Protein AF-A0A6I5R7P8-F1 (afdb_monomer_lite)

Foldseek 3Di:
DFLAADDLQPQWQVSQPVVLCPDPQNVLQADPVGAGPDNQWSSQVSVVVVCCVPPQVQDPLQKHAPDDSPPDPDPPPVDLVVLQDARMFGAQQVCRPVPPPDLQGAEGEHEAGLPADQPDPDVSHVVSSVSSVLSNQLVRVNYAKYWYHPSNDIWIWGADNVHSSDTHTDDHDHRDDRPVVVVVVVD

Secondary structure (DSSP, 8-state):
--TT----S-SSGGGS-HHHHH-GGGGGGB-TTS-BSSTTTHHHHHHHHHHHHHHH---GGGEEE---S--STT----SHHHHT--SEEEEPGGGTT-SS----EEEEEEE--TTS-TT--STTSHHHHHHHHHHHHHH-TT--EEEEE-SSSEEEEEEPSSSTT-EEEES-PPPP--HHHHHTT--

Structure (mmCIF, N/CA/C/O backbone):
data_AF-A0A6I5R7P8-F1
#
_entry.id   AF-A0A6I5R7P8-F1
#
loop_
_atom_site.group_PDB
_atom_site.id
_atom_site.type_symbol
_atom_site.label_atom_id
_atom_site.label_alt_id
_atom_site.label_comp_id
_atom_site.label_asym_id
_atom_site.label_entity_id
_atom_site.label_seq_id
_atom_site.pdbx_PDB_ins_code
_atom_site.Cartn_x
_atom_site.Cartn_y
_atom_site.Cartn_z
_atom_site.occupancy
_atom_site.B_iso_or_equiv
_atom_site.auth_seq_id
_atom_site.auth_comp_id
_atom_site.auth_asym_id
_atom_site.auth_atom_id
_atom_site.pdbx_PDB_model_num
ATOM 1 N N . MET A 1 1 ? -12.056 -1.644 -10.137 1.00 51.69 1 MET A N 1
ATOM 2 C CA . MET A 1 1 ? -11.919 -0.234 -9.699 1.00 51.69 1 MET A CA 1
ATOM 3 C C . MET A 1 1 ? -10.452 0.151 -9.792 1.00 51.69 1 MET A C 1
ATOM 5 O O . MET A 1 1 ? -9.628 -0.626 -9.334 1.00 51.69 1 MET A O 1
ATOM 9 N N . SER A 1 2 ? -10.112 1.299 -10.382 1.00 61.31 2 SER A N 1
ATOM 10 C CA . SER A 1 2 ? -8.734 1.811 -10.369 1.00 61.31 2 SER A CA 1
ATOM 11 C C . SER A 1 2 ? -8.454 2.581 -9.074 1.00 61.31 2 SER A C 1
ATOM 13 O O . SER A 1 2 ? -9.379 2.994 -8.370 1.00 61.31 2 SER A O 1
ATOM 15 N N . PHE A 1 3 ? -7.182 2.845 -8.783 1.00 66.88 3 PHE A N 1
ATOM 16 C CA . PHE A 1 3 ? -6.724 3.684 -7.666 1.00 66.88 3 PHE A CA 1
ATOM 17 C C . PHE A 1 3 ? -7.110 5.189 -7.780 1.00 66.88 3 PHE A C 1
ATOM 19 O O . PHE A 1 3 ? -6.464 6.051 -7.182 1.00 66.88 3 PHE A O 1
ATOM 26 N N . ALA A 1 4 ? -8.143 5.526 -8.562 1.00 63.59 4 ALA A N 1
ATOM 27 C CA . ALA A 1 4 ? -8.475 6.888 -8.984 1.00 63.59 4 ALA A CA 1
ATOM 28 C C . ALA A 1 4 ? -9.136 7.761 -7.906 1.00 63.59 4 ALA A C 1
ATOM 30 O O . ALA A 1 4 ? -9.004 8.980 -7.965 1.00 63.59 4 ALA A O 1
ATOM 31 N N . SER A 1 5 ? -9.856 7.181 -6.939 1.00 66.81 5 SER A N 1
ATOM 32 C CA . SER A 1 5 ? -10.439 7.964 -5.843 1.00 66.81 5 SER A CA 1
ATOM 33 C C . SER A 1 5 ? -10.828 7.116 -4.635 1.00 66.81 5 SER A C 1
ATOM 35 O O . SER A 1 5 ? -11.605 6.166 -4.747 1.00 66.81 5 SER A O 1
ATOM 37 N N . PHE A 1 6 ? -10.372 7.536 -3.463 1.00 71.44 6 PHE A N 1
ATOM 38 C CA . PHE A 1 6 ? -10.762 7.022 -2.161 1.00 71.44 6 PHE A CA 1
ATOM 39 C C . PHE A 1 6 ? -11.860 7.892 -1.567 1.00 71.44 6 PHE A C 1
ATOM 41 O O . PHE A 1 6 ? -11.673 9.072 -1.279 1.00 71.44 6 PHE A O 1
ATOM 48 N N . THR A 1 7 ? -13.001 7.268 -1.324 1.00 72.94 7 THR A N 1
ATOM 49 C CA . THR A 1 7 ? -13.947 7.718 -0.308 1.00 72.94 7 THR A CA 1
ATOM 50 C C . THR A 1 7 ? -13.891 6.661 0.767 1.00 72.94 7 THR A C 1
ATOM 52 O O . THR A 1 7 ? -14.192 5.524 0.425 1.00 72.94 7 THR A O 1
ATOM 55 N N . ASN A 1 8 ? -13.490 7.005 2.000 1.00 70.19 8 ASN A N 1
ATOM 56 C CA . ASN A 1 8 ? -13.316 6.027 3.078 1.00 70.19 8 ASN A CA 1
ATOM 57 C C . ASN A 1 8 ? -14.558 5.130 3.202 1.00 70.19 8 ASN A C 1
ATOM 59 O O . ASN A 1 8 ? -15.560 5.588 3.766 1.00 70.19 8 ASN A O 1
ATOM 63 N N . PRO A 1 9 ? -14.517 3.890 2.668 1.00 69.88 9 PRO A N 1
ATOM 64 C CA . PRO A 1 9 ? -15.660 2.999 2.724 1.00 69.88 9 PRO A CA 1
ATOM 65 C C . PRO A 1 9 ? -15.675 2.246 4.054 1.00 69.88 9 PRO A C 1
ATOM 67 O O . PRO A 1 9 ? -16.675 1.633 4.392 1.00 69.88 9 PRO A O 1
ATOM 70 N N . TYR A 1 10 ? -14.576 2.320 4.805 1.00 78.25 10 TYR A N 1
ATOM 71 C CA . TYR A 1 10 ? -14.285 1.549 5.993 1.00 78.25 10 TYR A CA 1
ATOM 72 C C . TYR A 1 10 ? -14.144 2.496 7.186 1.00 78.25 10 TYR A C 1
ATOM 74 O O . TYR A 1 10 ? -13.093 2.564 7.817 1.00 78.25 10 TYR A O 1
ATOM 82 N N . LYS A 1 11 ? -15.167 3.318 7.446 1.00 69.00 11 LYS A N 1
ATOM 83 C CA . LYS A 1 11 ? -15.094 4.401 8.447 1.00 69.00 11 LYS A CA 1
ATOM 84 C C . LYS A 1 11 ? -14.984 3.873 9.872 1.00 69.00 11 LYS A C 1
ATOM 86 O O . LYS A 1 11 ? -14.429 4.550 10.734 1.00 69.00 11 LYS A O 1
ATOM 91 N N . SER A 1 12 ? -15.509 2.681 10.102 1.00 65.81 12 SER A N 1
ATOM 92 C CA . SER A 1 12 ? -15.530 1.997 11.385 1.00 65.81 12 SER A CA 1
ATOM 93 C C . SER A 1 12 ? -15.236 0.507 11.209 1.00 65.81 12 SER A C 1
ATOM 95 O O . SER A 1 12 ? -15.340 -0.019 10.100 1.00 65.81 12 SER A O 1
ATOM 97 N N . ALA A 1 13 ? -14.877 -0.188 12.293 1.00 62.81 13 ALA A N 1
ATOM 98 C CA . ALA A 1 13 ? -14.624 -1.628 12.244 1.00 62.81 13 ALA A CA 1
ATOM 99 C C . ALA A 1 13 ? -15.715 -2.462 11.550 1.00 62.81 13 ALA A C 1
ATOM 101 O O . ALA A 1 13 ? -15.357 -3.327 10.750 1.00 62.81 13 ALA A O 1
ATOM 102 N N . PRO A 1 14 ? -17.015 -2.208 11.796 1.00 69.62 14 PRO A N 1
ATOM 103 C CA . PRO A 1 14 ? -18.100 -2.927 11.128 1.00 69.62 14 PRO A CA 1
ATOM 104 C C . PRO A 1 14 ? -18.144 -2.763 9.606 1.00 69.62 14 PRO A C 1
ATOM 106 O O . PRO A 1 14 ? -18.705 -3.614 8.923 1.00 69.62 14 PRO A O 1
ATOM 109 N N . ASP A 1 15 ? -17.572 -1.685 9.071 1.00 76.50 15 ASP A N 1
ATOM 110 C CA . ASP A 1 15 ? -17.563 -1.427 7.630 1.00 76.50 15 ASP A CA 1
ATOM 111 C C . ASP A 1 15 ? -16.479 -2.246 6.906 1.00 76.50 15 ASP A C 1
ATOM 113 O O . ASP A 1 15 ? -16.542 -2.461 5.694 1.00 76.50 15 ASP A O 1
ATOM 117 N N . VAL A 1 16 ? -15.465 -2.707 7.642 1.00 79.12 16 VAL A N 1
ATOM 118 C CA . VAL A 1 16 ? -14.376 -3.532 7.117 1.00 79.12 16 VAL A CA 1
ATOM 119 C C . VAL A 1 16 ? -14.893 -4.957 6.891 1.00 79.12 16 VAL A C 1
ATOM 121 O O . VAL A 1 16 ? -15.433 -5.561 7.822 1.00 79.12 16 VAL A O 1
ATOM 124 N N . PRO A 1 17 ? -14.702 -5.550 5.699 1.00 79.75 17 PRO A N 1
ATOM 125 C CA . PRO A 1 17 ? -15.207 -6.889 5.444 1.00 79.75 17 PRO A CA 1
ATOM 126 C C . PRO A 1 17 ? -14.566 -7.912 6.394 1.00 79.75 17 PRO A C 1
ATOM 128 O O . PRO A 1 17 ? -13.363 -7.879 6.657 1.00 79.75 17 PRO A O 1
ATOM 131 N N . GLU A 1 18 ? -15.384 -8.826 6.917 1.00 75.12 18 GLU A N 1
ATOM 132 C CA . GLU A 1 18 ? -15.019 -9.729 8.018 1.00 75.12 18 GLU A CA 1
ATOM 133 C C . GLU A 1 18 ? -13.777 -10.586 7.718 1.00 75.12 18 GLU A C 1
ATOM 135 O O . GLU A 1 18 ? -13.010 -10.925 8.617 1.00 75.12 18 GLU A O 1
ATOM 140 N N . ASN A 1 19 ? -13.541 -10.915 6.444 1.00 77.75 19 ASN A N 1
ATOM 141 C CA . ASN A 1 19 ? -12.349 -11.648 6.041 1.00 77.75 19 ASN A CA 1
ATOM 142 C C . ASN A 1 19 ? -11.069 -10.875 6.394 1.00 77.75 19 ASN A C 1
ATOM 144 O O . ASN A 1 19 ? -10.168 -11.491 6.942 1.00 77.75 19 ASN A O 1
ATOM 148 N N . TYR A 1 20 ? -11.007 -9.551 6.207 1.00 81.31 20 TYR A N 1
ATOM 149 C CA . TYR A 1 20 ? -9.816 -8.747 6.533 1.00 81.31 20 TYR A CA 1
ATOM 150 C C . TYR A 1 20 ? -9.522 -8.724 8.042 1.00 81.31 20 TYR A C 1
ATOM 152 O O . TYR A 1 20 ? -8.357 -8.772 8.423 1.00 81.31 20 TYR A O 1
ATOM 160 N N . TRP A 1 21 ? -10.553 -8.739 8.896 1.00 74.62 21 TRP A N 1
ATOM 161 C CA . TRP A 1 21 ? -10.402 -8.860 10.357 1.00 74.62 21 TRP A CA 1
ATOM 162 C C . TRP A 1 21 ? -9.787 -10.186 10.794 1.00 74.62 21 TRP A C 1
ATOM 164 O O . TRP A 1 21 ? -9.060 -10.245 11.784 1.00 74.62 21 TRP A O 1
ATOM 174 N N . LYS A 1 22 ? -10.109 -11.260 10.072 1.00 76.56 22 LYS A N 1
ATOM 175 C CA . LYS A 1 22 ? -9.663 -12.617 10.397 1.00 76.56 22 LYS A CA 1
ATOM 176 C C . LYS A 1 22 ? -8.228 -12.893 9.947 1.00 76.56 22 LYS A C 1
ATOM 178 O O . LYS A 1 22 ? -7.652 -13.863 10.431 1.00 76.56 22 LYS A O 1
ATOM 183 N N . TYR A 1 23 ? -7.642 -12.067 9.071 1.00 82.31 23 TYR A N 1
ATOM 184 C CA . TYR A 1 23 ? -6.243 -12.211 8.658 1.00 82.31 23 TYR A CA 1
ATOM 185 C C . TYR A 1 23 ? -5.298 -11.634 9.719 1.00 82.31 23 TYR A C 1
ATOM 187 O O . TYR A 1 23 ? -5.274 -10.416 9.922 1.00 82.31 23 TYR A O 1
ATOM 195 N N . PRO A 1 24 ? -4.457 -12.466 10.366 1.00 80.12 24 PRO A N 1
ATOM 196 C CA . PRO A 1 24 ? -3.566 -11.999 11.426 1.00 80.12 24 PRO A CA 1
ATOM 197 C C . PRO A 1 24 ? -2.618 -10.885 10.971 1.00 80.12 24 PRO A C 1
ATOM 199 O O . PRO A 1 24 ? -2.356 -9.960 11.740 1.00 80.12 24 PRO A O 1
ATOM 202 N N . SER A 1 25 ? -2.156 -10.925 9.714 1.00 77.50 25 SER A N 1
ATOM 203 C CA . SER A 1 25 ? -1.268 -9.910 9.132 1.00 77.50 25 SER A CA 1
ATOM 204 C C . SER A 1 25 ? -1.902 -8.521 9.064 1.00 77.50 25 SER A C 1
ATOM 206 O O . SER A 1 25 ? -1.172 -7.535 9.133 1.00 77.50 25 SER A O 1
ATOM 208 N N . LEU A 1 26 ? -3.236 -8.433 8.992 1.00 84.62 26 LEU A N 1
ATOM 209 C CA . LEU A 1 26 ? -3.978 -7.175 8.879 1.00 84.62 26 LEU A CA 1
ATOM 210 C C . LEU A 1 26 ? -4.461 -6.621 10.221 1.00 84.62 26 LEU A C 1
ATOM 212 O O . LEU A 1 26 ? -4.795 -5.440 10.311 1.00 84.62 26 LEU A O 1
ATOM 216 N N . SER A 1 27 ? -4.439 -7.439 11.278 1.00 82.44 27 SER A N 1
ATOM 217 C CA . SER A 1 27 ? -4.858 -7.027 12.624 1.00 82.44 27 SER A CA 1
ATOM 218 C C . SER A 1 27 ? -4.099 -5.800 13.155 1.00 82.44 27 SER A C 1
ATOM 220 O O . SER A 1 27 ? -4.655 -5.040 13.941 1.00 82.44 27 SER A O 1
ATOM 222 N N . LYS A 1 28 ? -2.872 -5.544 12.666 1.00 83.69 28 LYS A N 1
ATOM 223 C CA . LYS A 1 28 ? -2.040 -4.387 13.051 1.00 83.69 28 LYS A CA 1
ATOM 224 C C . LYS A 1 28 ? -2.650 -3.020 12.695 1.00 83.69 28 LYS A C 1
ATOM 226 O O . LYS A 1 28 ? -2.194 -2.020 13.237 1.00 83.69 28 LYS A O 1
ATOM 231 N N . LEU A 1 29 ? -3.648 -2.956 11.806 1.00 85.44 29 LEU A N 1
ATOM 232 C CA . LEU A 1 29 ? -4.367 -1.710 11.480 1.00 85.44 29 LEU A CA 1
ATOM 233 C C . LEU A 1 29 ? -5.346 -1.291 12.575 1.00 85.44 29 LEU A C 1
ATOM 235 O O . LEU A 1 29 ? -5.812 -0.153 12.572 1.00 85.44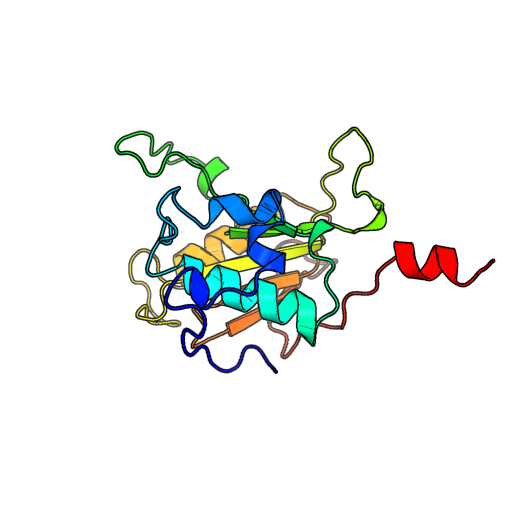 29 LEU A O 1
ATOM 239 N N . PHE A 1 30 ? -5.692 -2.199 13.488 1.00 83.62 30 PHE A N 1
ATOM 240 C CA . PHE A 1 30 ? -6.793 -2.013 14.417 1.00 83.62 30 PHE A CA 1
ATOM 241 C C . PHE A 1 30 ? -6.332 -2.107 15.868 1.00 83.62 30 PHE A C 1
ATOM 243 O O . PHE A 1 30 ? -5.513 -2.943 16.244 1.00 83.62 30 PHE A O 1
ATOM 250 N N . LYS A 1 31 ? -6.910 -1.256 16.709 1.00 83.12 31 LYS A N 1
ATOM 251 C CA . LYS A 1 31 ? -6.866 -1.389 18.162 1.00 83.12 31 LYS A CA 1
ATOM 252 C C . LYS A 1 31 ? -7.878 -2.439 18.620 1.00 83.12 31 LYS A C 1
ATOM 254 O O . LYS A 1 31 ? -8.805 -2.785 17.884 1.00 83.12 31 LYS A O 1
ATOM 259 N N . ALA A 1 32 ? -7.738 -2.910 19.857 1.00 80.50 32 ALA A N 1
ATOM 260 C CA . ALA A 1 32 ? -8.609 -3.941 20.427 1.00 80.50 32 ALA A CA 1
ATOM 261 C C . ALA A 1 32 ? -10.098 -3.539 20.432 1.00 80.50 32 ALA A C 1
ATOM 263 O O . ALA A 1 32 ? -10.971 -4.386 20.273 1.00 80.50 32 ALA A O 1
ATOM 264 N N . GLU A 1 33 ? -10.389 -2.245 20.565 1.00 79.06 33 GLU A N 1
ATOM 265 C CA . GLU A 1 33 ? -11.736 -1.669 20.527 1.00 79.06 33 GLU A CA 1
ATOM 266 C C . GLU A 1 33 ? -12.331 -1.520 19.113 1.00 79.06 33 GLU A C 1
ATOM 268 O O . GLU A 1 33 ? -13.435 -1.000 18.963 1.00 79.06 33 GLU A O 1
ATOM 273 N N . GLY A 1 34 ? -11.617 -1.944 18.065 1.00 75.62 34 GLY A N 1
ATOM 274 C CA . GLY A 1 34 ? -12.109 -1.891 16.687 1.00 75.62 34 GLY A CA 1
ATOM 275 C C . GLY A 1 34 ? -11.991 -0.513 16.024 1.00 75.62 34 GLY A C 1
ATOM 276 O O . GLY A 1 34 ? -12.709 -0.202 15.077 1.00 75.62 34 GLY A O 1
ATOM 277 N N . THR A 1 35 ? -11.098 0.349 16.503 1.00 81.94 35 THR A N 1
ATOM 278 C CA . THR A 1 35 ? -10.746 1.595 15.801 1.00 81.94 35 THR A CA 1
ATOM 279 C C . THR A 1 35 ? -9.387 1.461 15.127 1.00 81.94 35 THR A C 1
ATOM 281 O O . THR A 1 35 ? -8.601 0.591 15.493 1.00 81.94 35 THR A O 1
ATOM 284 N N . TYR A 1 36 ? -9.097 2.300 14.134 1.00 84.44 36 TYR A N 1
ATOM 285 C CA . TYR A 1 36 ? -7.784 2.292 13.489 1.00 84.44 36 TYR A CA 1
ATOM 286 C C . TYR A 1 36 ? -6.673 2.769 14.428 1.00 84.44 36 TYR A C 1
ATOM 288 O O . TYR A 1 36 ? -6.882 3.666 15.253 1.00 84.44 36 TYR A O 1
ATOM 296 N N . VAL A 1 37 ? -5.471 2.219 14.254 1.00 83.94 37 VAL A N 1
ATOM 297 C CA . VAL A 1 37 ? -4.266 2.684 14.955 1.00 83.94 37 VAL A CA 1
ATOM 298 C C . VAL A 1 37 ? -3.896 4.096 14.489 1.00 83.94 37 VAL A C 1
ATOM 300 O O . VAL A 1 37 ? -3.669 4.970 15.327 1.00 83.94 37 VAL A O 1
ATOM 303 N N . ARG A 1 38 ? -3.936 4.344 13.173 1.00 83.88 38 ARG A N 1
ATOM 304 C CA . ARG A 1 38 ? -3.767 5.646 12.509 1.00 83.88 38 ARG A CA 1
ATOM 305 C C . ARG A 1 38 ? -5.073 6.034 11.803 1.00 83.88 38 ARG A C 1
ATOM 307 O O . ARG A 1 38 ? -5.275 5.677 10.644 1.00 83.88 38 ARG A O 1
ATOM 314 N N . PRO A 1 39 ? -5.973 6.786 12.464 1.00 82.62 39 PRO A N 1
ATOM 315 C CA . PRO A 1 39 ? -7.317 7.069 11.948 1.00 82.62 39 PRO A CA 1
ATOM 316 C C . PRO A 1 39 ? -7.383 7.788 10.593 1.00 82.62 39 PRO A C 1
ATOM 318 O O . PRO A 1 39 ? -8.434 7.781 9.958 1.00 82.62 39 PRO A O 1
ATOM 321 N N . THR A 1 40 ? -6.294 8.428 10.161 1.00 82.75 40 THR A N 1
ATOM 322 C CA . THR A 1 40 ? -6.189 9.149 8.885 1.00 82.75 40 THR A CA 1
ATOM 323 C C . THR A 1 40 ? -5.546 8.315 7.772 1.00 82.75 40 THR A C 1
ATOM 325 O O . THR A 1 40 ? -6.035 8.360 6.645 1.00 82.75 40 THR A O 1
ATOM 328 N N . GLU A 1 41 ? -4.488 7.553 8.070 1.00 85.31 41 GLU A N 1
ATOM 329 C CA . GLU A 1 41 ? -3.707 6.776 7.088 1.00 85.31 41 GLU A CA 1
ATOM 330 C C . GLU A 1 41 ? -4.225 5.341 6.911 1.00 85.31 41 GLU A C 1
ATOM 332 O O . GLU A 1 41 ? -4.432 4.903 5.781 1.00 85.31 41 GLU A O 1
ATOM 337 N N . ASP A 1 42 ? -4.509 4.616 7.999 1.00 87.56 42 ASP A N 1
ATOM 338 C CA . ASP A 1 42 ? -4.883 3.194 7.929 1.00 87.56 42 ASP A CA 1
ATOM 339 C C . ASP A 1 42 ? -6.159 2.913 7.116 1.00 87.56 42 ASP A C 1
ATOM 341 O O . ASP A 1 42 ? -6.209 1.881 6.441 1.00 87.56 42 ASP A O 1
ATOM 345 N N . PRO A 1 43 ? -7.178 3.798 7.079 1.00 88.06 43 PRO A N 1
ATOM 346 C CA . PRO A 1 43 ? -8.290 3.627 6.148 1.00 88.06 43 PRO A CA 1
ATOM 347 C C . PRO A 1 43 ? -7.862 3.622 4.672 1.00 88.06 43 PRO A C 1
ATOM 349 O O . PRO A 1 43 ? -8.432 2.880 3.868 1.00 88.06 43 PRO A O 1
ATOM 352 N N . VAL A 1 44 ? -6.860 4.431 4.308 1.00 89.12 44 VAL A N 1
ATOM 353 C CA . VAL A 1 44 ? -6.275 4.452 2.956 1.00 89.12 44 VAL A CA 1
ATOM 354 C C . VAL A 1 44 ? -5.489 3.167 2.718 1.00 89.12 44 VAL A C 1
ATOM 356 O O . VAL A 1 44 ? -5.657 2.536 1.674 1.00 89.12 44 VAL A O 1
ATOM 359 N N . THR A 1 45 ? -4.691 2.736 3.699 1.00 90.69 45 THR A N 1
ATOM 360 C CA . THR A 1 45 ? -3.938 1.475 3.653 1.00 90.69 45 THR A CA 1
ATOM 361 C C . THR A 1 45 ? -4.863 0.280 3.418 1.00 90.69 45 THR A C 1
ATOM 363 O O . THR A 1 45 ? -4.638 -0.514 2.503 1.00 90.69 45 THR A O 1
ATOM 366 N N . LEU A 1 46 ? -5.954 0.175 4.181 1.00 90.44 46 LEU A N 1
ATOM 367 C CA . LEU A 1 46 ? -6.930 -0.901 4.036 1.00 90.44 46 LEU A CA 1
ATOM 368 C C . LEU A 1 46 ? -7.651 -0.853 2.684 1.00 90.44 46 LEU A C 1
ATOM 370 O O . LEU A 1 46 ? -7.899 -1.893 2.074 1.00 90.44 46 LEU A O 1
ATOM 374 N N . TRP A 1 47 ? -7.984 0.340 2.191 1.00 90.12 47 TRP A N 1
ATOM 375 C CA . TRP A 1 47 ? -8.554 0.494 0.855 1.00 90.12 47 TRP A CA 1
ATOM 376 C C . TRP A 1 47 ? -7.594 0.032 -0.243 1.00 90.12 47 TRP A C 1
ATOM 378 O O . TRP A 1 47 ? -8.019 -0.705 -1.134 1.00 90.12 47 TRP A O 1
ATOM 388 N N . ALA A 1 48 ? -6.310 0.380 -0.150 1.00 92.00 48 ALA A N 1
ATOM 389 C CA . ALA A 1 48 ? -5.296 -0.082 -1.091 1.00 92.00 48 ALA A CA 1
ATOM 390 C C . ALA A 1 48 ? -5.167 -1.615 -1.070 1.00 92.00 48 ALA A C 1
ATOM 392 O O . ALA A 1 48 ? -5.166 -2.248 -2.124 1.00 92.00 48 ALA A O 1
ATOM 393 N N . ILE A 1 49 ? -5.156 -2.223 0.121 1.00 92.44 49 ILE A N 1
ATOM 394 C CA . ILE A 1 49 ? -5.174 -3.683 0.301 1.00 92.44 49 ILE A CA 1
ATOM 395 C C . ILE A 1 49 ? -6.423 -4.306 -0.333 1.00 92.44 49 ILE A C 1
ATOM 397 O O . ILE A 1 49 ? -6.337 -5.308 -1.045 1.00 92.44 49 ILE A O 1
ATOM 401 N N . ALA A 1 50 ? -7.595 -3.705 -0.119 1.00 90.56 50 ALA A N 1
ATOM 402 C CA . ALA A 1 50 ? -8.838 -4.200 -0.690 1.00 90.56 50 ALA A CA 1
ATOM 403 C C . ALA A 1 50 ? -8.846 -4.131 -2.224 1.00 90.56 50 ALA A C 1
ATOM 405 O O . ALA A 1 50 ? -9.326 -5.072 -2.858 1.00 90.56 50 ALA A O 1
ATOM 406 N N . LEU A 1 51 ? -8.299 -3.062 -2.813 1.00 90.88 51 LEU A N 1
ATOM 407 C CA . LEU A 1 51 ? -8.119 -2.950 -4.260 1.00 90.88 51 LEU A CA 1
ATOM 408 C C . LEU A 1 51 ? -7.144 -4.000 -4.784 1.00 90.88 51 LEU A C 1
ATOM 410 O O . LEU A 1 51 ? -7.496 -4.734 -5.702 1.00 90.88 51 LEU A O 1
ATOM 414 N N . LEU A 1 52 ? -5.959 -4.129 -4.183 1.00 92.00 52 LEU A N 1
ATOM 415 C CA . LEU A 1 52 ? -4.977 -5.143 -4.578 1.00 92.00 52 LEU A CA 1
ATOM 416 C C . LEU A 1 52 ? -5.587 -6.548 -4.575 1.00 92.00 52 LEU A C 1
ATOM 418 O O . LEU A 1 52 ? -5.435 -7.293 -5.542 1.00 92.00 52 LEU A O 1
ATOM 422 N N . HIS A 1 53 ? -6.348 -6.877 -3.534 1.00 91.31 53 HIS A N 1
ATOM 423 C CA . HIS A 1 53 ? -6.993 -8.176 -3.426 1.00 91.31 53 HIS A CA 1
ATOM 424 C C . HIS A 1 53 ? -8.085 -8.398 -4.481 1.00 91.31 53 HIS A C 1
ATOM 426 O O . HIS A 1 53 ? -8.056 -9.384 -5.214 1.00 91.31 53 HIS A O 1
ATOM 432 N N . LYS A 1 54 ? -9.054 -7.480 -4.572 1.00 89.50 54 LYS A N 1
ATOM 433 C CA . LYS A 1 54 ? -10.258 -7.664 -5.401 1.00 89.50 54 LYS A CA 1
ATOM 434 C C . LYS A 1 54 ? -9.998 -7.415 -6.883 1.00 89.50 54 LYS A C 1
ATOM 436 O O . LYS A 1 54 ? -10.567 -8.082 -7.739 1.00 89.50 54 LYS A O 1
ATOM 441 N N . GLU A 1 55 ? -9.158 -6.433 -7.180 1.00 90.19 55 GLU A N 1
ATOM 442 C CA . GLU A 1 55 ? -8.984 -5.882 -8.523 1.00 90.19 55 GLU A CA 1
ATOM 443 C C . GLU A 1 55 ? -7.645 -6.262 -9.138 1.00 90.19 55 GLU A C 1
ATOM 445 O O . GLU A 1 55 ? -7.535 -6.250 -10.358 1.00 90.19 55 GLU A O 1
ATOM 450 N N . TYR A 1 56 ? -6.653 -6.661 -8.343 1.00 90.62 56 TYR A N 1
ATOM 451 C CA . TYR A 1 56 ? -5.357 -7.115 -8.856 1.00 90.62 56 TYR A CA 1
ATOM 452 C C . TYR A 1 56 ? -5.045 -8.563 -8.497 1.00 90.62 56 TYR A C 1
ATOM 454 O O . TYR A 1 56 ? -3.956 -9.024 -8.803 1.00 90.62 56 TYR A O 1
ATOM 462 N N . SER A 1 57 ? -6.006 -9.300 -7.931 1.00 89.94 57 SER A N 1
ATOM 463 C CA . SER A 1 57 ? -5.873 -10.725 -7.604 1.00 89.94 57 SER A CA 1
ATOM 464 C C . SER A 1 57 ? -4.749 -11.038 -6.608 1.00 89.94 57 SER A C 1
ATOM 466 O O . SER A 1 57 ? -4.269 -12.168 -6.560 1.00 89.94 57 SER A O 1
ATOM 468 N N . VAL A 1 58 ? -4.325 -10.060 -5.800 1.00 89.25 58 VAL A N 1
ATOM 469 C CA . VAL A 1 58 ? -3.291 -10.275 -4.781 1.00 89.25 58 VAL A CA 1
ATOM 470 C C . VAL A 1 58 ? -3.867 -11.131 -3.641 1.00 89.25 58 VAL A C 1
ATOM 472 O O . VAL A 1 58 ? -4.870 -10.744 -3.029 1.00 89.25 58 VAL A O 1
ATOM 475 N N . PRO A 1 59 ? -3.264 -12.285 -3.308 1.00 87.81 59 PRO A N 1
ATOM 476 C CA . PRO A 1 59 ? -3.691 -13.082 -2.163 1.00 87.81 59 PRO A CA 1
ATOM 477 C C . PRO A 1 59 ? -3.463 -12.323 -0.853 1.00 87.81 59 PRO A C 1
ATOM 479 O O . PRO A 1 59 ? -2.410 -11.718 -0.662 1.00 87.81 59 PRO A O 1
ATOM 482 N N . LEU A 1 60 ? -4.411 -12.389 0.086 1.00 86.94 60 LEU A N 1
ATOM 483 C CA . LEU A 1 60 ? -4.242 -11.733 1.391 1.00 86.94 60 LEU A CA 1
ATOM 484 C C . LEU A 1 60 ? -3.079 -12.332 2.201 1.00 86.94 60 LEU A C 1
ATOM 486 O O . LEU A 1 60 ? -2.422 -11.610 2.941 1.00 86.94 60 LEU A O 1
ATOM 490 N N . ASP A 1 61 ? -2.760 -13.610 1.985 1.00 84.06 61 ASP A N 1
ATOM 491 C CA . ASP A 1 61 ? -1.612 -14.288 2.604 1.00 84.06 61 ASP A CA 1
ATOM 492 C C . ASP A 1 61 ? -0.255 -13.821 2.053 1.00 84.06 61 ASP A C 1
ATOM 494 O O . ASP A 1 61 ? 0.780 -14.078 2.664 1.00 84.06 61 ASP A O 1
ATOM 498 N N . ALA A 1 62 ? -0.246 -13.149 0.896 1.00 85.50 62 ALA A N 1
ATOM 499 C CA . ALA A 1 62 ? 0.953 -12.542 0.325 1.00 85.50 62 ALA A CA 1
ATOM 500 C C . ALA A 1 62 ? 1.224 -11.141 0.898 1.00 85.50 62 ALA A C 1
ATOM 502 O O . ALA A 1 62 ? 2.270 -10.564 0.611 1.00 85.50 62 ALA A O 1
ATOM 503 N N . LEU A 1 63 ? 0.287 -10.576 1.669 1.00 87.94 63 LEU A N 1
ATOM 504 C CA . LEU A 1 63 ? 0.384 -9.229 2.221 1.00 87.94 63 LEU A CA 1
ATOM 505 C C . LEU A 1 63 ? 0.942 -9.237 3.642 1.00 87.94 63 LEU A C 1
ATOM 507 O O . LEU A 1 63 ? 0.445 -9.944 4.522 1.00 87.94 63 LEU A O 1
ATOM 511 N N . GLU A 1 64 ? 1.887 -8.340 3.892 1.00 85.75 64 GLU A N 1
ATOM 512 C CA . GLU A 1 64 ? 2.377 -8.030 5.227 1.00 85.75 64 GLU A CA 1
ATOM 513 C C . GLU A 1 64 ? 2.324 -6.530 5.506 1.00 85.75 64 GLU A C 1
ATOM 515 O O . GLU A 1 64 ? 2.664 -5.697 4.665 1.00 85.75 64 GLU A O 1
ATOM 520 N N . LEU A 1 65 ? 1.904 -6.197 6.724 1.00 85.12 65 LEU A N 1
ATOM 521 C CA . LEU A 1 65 ? 1.992 -4.853 7.271 1.00 85.12 65 LEU A CA 1
ATOM 522 C C . LEU A 1 65 ? 3.320 -4.677 8.004 1.00 85.12 65 LEU A C 1
ATOM 524 O O . LEU A 1 65 ? 3.533 -5.280 9.064 1.00 85.12 65 LEU A O 1
ATOM 528 N N . GLU A 1 66 ? 4.164 -3.782 7.498 1.00 78.88 66 GLU A N 1
ATOM 529 C CA . GLU A 1 66 ? 5.396 -3.338 8.165 1.00 78.88 66 GLU A CA 1
ATOM 530 C C . GLU A 1 66 ? 5.143 -2.141 9.114 1.00 78.88 66 GLU A C 1
ATOM 532 O O . GLU A 1 66 ? 6.005 -1.292 9.347 1.00 78.88 66 GLU A O 1
ATOM 537 N N . LEU A 1 67 ? 3.955 -2.094 9.726 1.00 69.56 67 LEU A N 1
ATOM 538 C CA . LEU A 1 67 ? 3.585 -1.101 10.735 1.00 69.56 67 LEU A CA 1
ATOM 539 C C . LEU A 1 67 ? 4.197 -1.489 12.087 1.00 69.56 67 LEU A C 1
ATOM 541 O O . LEU A 1 67 ? 3.901 -2.560 12.625 1.00 69.56 67 LEU A O 1
ATOM 545 N N . TYR A 1 68 ? 5.058 -0.642 12.654 1.00 58.09 68 TYR A N 1
ATOM 546 C CA . TYR A 1 68 ? 5.523 -0.850 14.025 1.00 58.09 68 TYR A CA 1
ATOM 547 C C . TYR A 1 68 ? 4.395 -0.556 15.018 1.00 58.09 68 TYR A C 1
ATOM 549 O O . TYR A 1 68 ? 3.722 0.463 14.925 1.00 58.09 68 TYR A O 1
ATOM 557 N N . ALA A 1 69 ? 4.240 -1.443 16.001 1.00 41.22 69 ALA A N 1
ATOM 558 C CA . ALA A 1 69 ? 3.252 -1.347 17.076 1.00 41.22 69 ALA A CA 1
ATOM 559 C C . ALA A 1 69 ? 3.555 -0.251 18.118 1.00 41.22 69 ALA A C 1
ATOM 561 O O . ALA A 1 69 ? 2.758 -0.044 19.026 1.00 41.22 69 ALA A O 1
ATOM 562 N N . ASP A 1 70 ? 4.679 0.458 18.001 1.00 42.22 70 ASP A N 1
ATOM 563 C CA . ASP A 1 70 ? 5.111 1.457 18.980 1.00 42.22 70 ASP A CA 1
ATOM 564 C C . ASP A 1 70 ? 4.928 2.871 18.406 1.00 42.22 70 ASP A C 1
ATOM 566 O O . ASP A 1 70 ? 5.873 3.602 18.118 1.00 42.22 70 ASP A O 1
ATOM 570 N N . PHE A 1 71 ? 3.663 3.228 18.165 1.00 48.78 71 PHE A N 1
ATOM 571 C CA . PHE A 1 71 ? 3.241 4.629 18.038 1.00 48.78 71 PHE A CA 1
ATOM 572 C C . PHE A 1 71 ? 3.023 5.275 19.420 1.00 48.78 71 PHE A C 1
ATOM 574 O O . PHE A 1 71 ? 2.675 6.454 19.496 1.00 48.78 71 PHE A O 1
ATOM 581 N N . SER A 1 72 ? 3.219 4.512 20.506 1.00 36.66 72 SER A N 1
ATOM 582 C CA . SER A 1 72 ? 3.400 5.043 21.854 1.00 36.66 72 SER A CA 1
ATOM 583 C C . SER A 1 72 ? 4.637 5.931 21.887 1.00 36.66 72 SER A C 1
ATOM 585 O O . SER A 1 72 ? 5.663 5.657 21.273 1.00 36.66 72 SER A O 1
ATOM 587 N N . GLU A 1 73 ? 4.504 7.042 22.586 1.00 39.91 73 GLU A N 1
ATOM 588 C CA . GLU A 1 73 ? 5.462 8.130 22.633 1.00 39.91 73 GLU A CA 1
ATOM 589 C C . GLU A 1 73 ? 6.908 7.655 22.918 1.00 39.91 73 GLU A C 1
ATOM 591 O O . GLU A 1 73 ? 7.155 6.854 23.814 1.00 39.91 73 GLU A O 1
ATOM 596 N N . GLN A 1 74 ? 7.874 8.257 22.208 1.00 36.84 74 GLN A N 1
ATOM 597 C CA . GLN A 1 74 ? 9.320 8.305 22.516 1.00 36.84 74 GLN A CA 1
ATOM 598 C C . GLN A 1 74 ? 10.279 7.226 21.969 1.00 36.84 74 GLN A C 1
ATOM 600 O O . GLN A 1 74 ? 11.479 7.340 22.219 1.00 36.84 74 GLN A O 1
ATOM 605 N N . THR A 1 75 ? 9.868 6.290 21.109 1.00 39.62 75 THR A N 1
ATOM 606 C CA . THR A 1 75 ? 10.820 5.432 20.358 1.00 39.62 75 THR A CA 1
ATOM 607 C C . THR A 1 75 ? 10.956 5.842 18.887 1.00 39.62 75 THR A C 1
ATOM 609 O O . THR A 1 75 ? 11.067 5.013 17.986 1.00 39.62 75 THR A O 1
ATOM 612 N N . HIS A 1 76 ? 11.040 7.151 18.609 1.00 40.97 76 HIS A N 1
ATOM 613 C CA . HIS A 1 76 ? 11.519 7.637 17.311 1.00 40.97 76 HIS A CA 1
ATOM 614 C C . HIS A 1 76 ? 13.012 7.308 17.153 1.00 40.97 76 HIS A C 1
ATOM 616 O O . HIS A 1 76 ? 13.874 8.174 17.300 1.00 40.97 76 HIS A O 1
ATOM 622 N N . GLN A 1 77 ? 13.349 6.060 16.818 1.00 36.22 77 GLN A N 1
ATOM 623 C CA . GLN A 1 77 ? 14.646 5.761 16.216 1.00 36.22 77 GLN A CA 1
ATOM 624 C C . GLN A 1 77 ? 14.653 6.338 14.795 1.00 36.22 77 GLN A C 1
ATOM 626 O O . GLN A 1 77 ? 14.481 5.637 13.799 1.00 36.22 77 GLN A O 1
ATOM 631 N N . GLY A 1 78 ? 14.827 7.660 14.720 1.00 36.56 78 GLY A N 1
ATOM 632 C CA . GLY A 1 78 ? 15.144 8.393 13.505 1.00 36.56 78 GLY A CA 1
ATOM 633 C C . GLY A 1 78 ? 16.486 7.905 12.974 1.00 36.56 78 GLY A C 1
ATOM 634 O O . GLY A 1 78 ? 17.547 8.355 13.391 1.00 36.56 78 GLY A O 1
ATOM 635 N N . GLY A 1 79 ? 16.439 6.934 12.072 1.00 37.44 79 GLY A N 1
ATOM 636 C CA . GLY A 1 79 ? 17.608 6.356 11.427 1.00 37.44 79 GLY A CA 1
ATOM 637 C C . GLY A 1 79 ? 17.230 5.724 10.094 1.00 37.44 79 GLY A C 1
ATOM 638 O O . GLY A 1 79 ? 16.051 5.543 9.798 1.00 37.44 79 GLY A O 1
ATOM 639 N N . ARG A 1 80 ? 18.231 5.350 9.284 1.00 36.97 80 ARG A N 1
ATOM 640 C CA . ARG A 1 80 ? 18.054 4.740 7.945 1.00 36.97 80 ARG A CA 1
ATOM 641 C C . ARG A 1 80 ? 17.065 3.561 7.909 1.00 36.97 80 ARG A C 1
ATOM 643 O O . ARG A 1 80 ? 16.468 3.316 6.869 1.00 36.97 80 ARG A O 1
ATOM 650 N N . ARG A 1 81 ? 16.852 2.870 9.038 1.00 40.50 81 ARG A N 1
ATOM 651 C CA . ARG A 1 81 ? 15.840 1.809 9.197 1.00 40.50 81 ARG A CA 1
ATOM 652 C C . ARG A 1 81 ? 14.389 2.295 9.081 1.00 40.50 81 ARG A C 1
ATOM 654 O O . ARG A 1 81 ? 13.554 1.495 8.698 1.00 40.50 81 ARG A O 1
ATOM 661 N N . TYR A 1 82 ? 14.092 3.559 9.385 1.00 47.62 82 TYR A N 1
ATOM 662 C CA . TYR A 1 82 ? 12.757 4.157 9.227 1.00 47.62 82 TYR A CA 1
ATOM 663 C C . TYR A 1 82 ? 12.503 4.619 7.785 1.00 47.62 82 TYR A C 1
ATOM 665 O O . TYR A 1 82 ? 11.371 4.663 7.325 1.00 47.62 82 TYR A O 1
ATOM 673 N N . GLN A 1 83 ? 13.572 4.961 7.057 1.00 50.03 83 GLN A N 1
ATOM 674 C CA . GLN A 1 83 ? 13.486 5.378 5.656 1.00 50.03 83 GLN A CA 1
ATOM 675 C C . GLN A 1 83 ? 13.297 4.194 4.704 1.00 50.03 83 GLN A C 1
ATOM 677 O O . GLN A 1 83 ? 12.786 4.387 3.616 1.00 50.03 83 GLN A O 1
ATOM 682 N N . GLY A 1 84 ? 13.695 2.983 5.094 1.00 52.81 84 GLY A N 1
ATOM 683 C CA . GLY A 1 84 ? 13.553 1.780 4.278 1.00 52.81 84 GLY A CA 1
ATOM 684 C C . GLY A 1 84 ? 12.416 0.873 4.732 1.00 52.81 84 GLY A C 1
ATOM 685 O O . GLY A 1 84 ? 12.663 -0.323 4.835 1.00 52.81 84 GLY A O 1
ATOM 686 N N . ARG A 1 85 ? 11.213 1.398 5.016 1.00 64.56 85 ARG A N 1
ATOM 687 C CA . ARG A 1 85 ? 10.000 0.594 5.296 1.00 64.56 85 ARG A CA 1
ATOM 688 C C . ARG A 1 85 ? 8.773 1.136 4.566 1.00 64.56 85 ARG A C 1
ATOM 690 O O . ARG A 1 85 ? 8.765 2.309 4.201 1.00 64.56 85 ARG A O 1
ATOM 697 N N . ALA A 1 86 ? 7.795 0.262 4.341 1.00 75.62 86 ALA A N 1
ATOM 698 C CA . ALA A 1 86 ? 6.515 0.561 3.697 1.00 75.62 86 ALA A CA 1
ATOM 699 C C . ALA A 1 86 ? 5.351 0.363 4.663 1.00 75.62 86 ALA A C 1
ATOM 701 O O . ALA A 1 86 ? 5.488 -0.364 5.645 1.00 75.62 86 ALA A O 1
ATOM 702 N N . ASP A 1 87 ? 4.176 0.890 4.332 1.00 86.69 87 ASP A N 1
ATOM 703 C CA . ASP A 1 87 ? 2.950 0.495 5.027 1.00 86.69 87 ASP A CA 1
ATOM 704 C C . ASP A 1 87 ? 2.551 -0.956 4.720 1.00 86.69 87 ASP A C 1
ATOM 706 O O . ASP A 1 87 ? 2.179 -1.704 5.628 1.00 86.69 87 ASP A O 1
ATOM 710 N N . VAL A 1 88 ? 2.634 -1.365 3.447 1.00 89.75 88 VAL A N 1
ATOM 711 C CA . VAL A 1 88 ? 2.249 -2.712 2.993 1.00 89.75 88 VAL A CA 1
ATOM 712 C C . VAL A 1 88 ? 3.269 -3.272 2.020 1.00 89.75 88 VAL A C 1
ATOM 714 O O . VAL A 1 88 ? 3.674 -2.592 1.075 1.00 89.75 88 VAL A O 1
ATOM 717 N N . ILE A 1 89 ? 3.602 -4.544 2.200 1.00 88.12 89 ILE A N 1
ATOM 718 C CA . ILE A 1 89 ? 4.429 -5.326 1.288 1.00 88.12 89 ILE A CA 1
ATOM 719 C C . ILE A 1 89 ? 3.615 -6.489 0.744 1.00 88.12 89 ILE A C 1
ATOM 721 O O . ILE A 1 89 ? 2.973 -7.211 1.500 1.00 88.12 89 ILE A O 1
ATOM 725 N N . VAL A 1 90 ? 3.651 -6.670 -0.573 1.00 88.88 90 VAL A N 1
ATOM 726 C CA . VAL A 1 90 ? 3.202 -7.895 -1.237 1.00 88.88 90 VAL A CA 1
ATOM 727 C C . VAL A 1 90 ? 4.437 -8.728 -1.517 1.00 88.88 90 VAL A C 1
ATOM 729 O O . VAL A 1 90 ? 5.287 -8.308 -2.305 1.00 88.88 90 VAL A O 1
ATOM 732 N N . TYR A 1 91 ? 4.532 -9.901 -0.913 1.00 85.12 91 TYR A N 1
ATOM 733 C CA . TYR A 1 91 ? 5.554 -10.879 -1.247 1.00 85.12 91 TYR A CA 1
ATOM 734 C C . TYR A 1 91 ? 5.164 -11.693 -2.478 1.00 85.12 91 TYR A C 1
ATOM 736 O O . TYR A 1 91 ? 3.996 -11.846 -2.841 1.00 85.12 91 TYR A O 1
ATOM 744 N N . ASP A 1 92 ? 6.178 -12.234 -3.133 1.00 78.12 92 ASP A N 1
ATOM 745 C CA . ASP A 1 92 ? 5.997 -13.299 -4.103 1.00 78.12 92 ASP A CA 1
ATOM 746 C C . ASP A 1 92 ? 5.427 -14.547 -3.407 1.00 78.12 92 ASP A C 1
ATOM 748 O O . ASP A 1 92 ? 6.028 -15.108 -2.481 1.00 78.12 92 ASP A O 1
ATOM 752 N N . ASP A 1 93 ? 4.238 -14.965 -3.835 1.00 74.62 93 ASP A N 1
ATOM 753 C CA . ASP A 1 93 ? 3.445 -15.962 -3.134 1.00 74.62 93 ASP A CA 1
ATOM 754 C C . ASP A 1 93 ? 4.052 -17.365 -3.196 1.00 74.62 93 ASP A C 1
ATOM 756 O O . ASP A 1 93 ? 3.749 -18.199 -2.339 1.00 74.62 93 ASP A O 1
ATOM 760 N N . ARG A 1 94 ? 4.998 -17.621 -4.111 1.00 70.50 94 ARG A N 1
ATOM 761 C CA . ARG A 1 94 ? 5.782 -18.869 -4.148 1.00 70.50 94 ARG A CA 1
ATOM 762 C C . ARG A 1 94 ? 6.432 -19.178 -2.808 1.00 70.50 94 ARG A C 1
ATOM 764 O O . ARG A 1 94 ? 6.534 -20.346 -2.438 1.00 70.50 94 ARG A O 1
ATOM 771 N N . TYR A 1 95 ? 6.834 -18.145 -2.073 1.00 66.88 95 TYR A N 1
ATOM 772 C CA . TYR A 1 95 ? 7.650 -18.277 -0.869 1.00 66.88 95 TYR A CA 1
ATOM 773 C C . TYR A 1 95 ? 6.858 -18.155 0.439 1.00 66.88 95 TYR A C 1
ATOM 775 O O . TYR A 1 95 ? 7.448 -18.251 1.515 1.00 66.88 95 TYR A O 1
ATOM 783 N N . ILE A 1 96 ? 5.528 -18.009 0.389 1.00 67.12 96 ILE A N 1
ATOM 784 C CA . ILE A 1 96 ? 4.694 -17.968 1.603 1.00 67.12 96 ILE A CA 1
ATOM 785 C C . ILE A 1 96 ? 4.891 -19.263 2.417 1.00 67.12 96 ILE A C 1
ATOM 787 O O . ILE A 1 96 ? 4.678 -20.369 1.928 1.00 67.12 96 ILE A O 1
ATOM 791 N N . GLY A 1 97 ? 5.292 -19.159 3.684 1.00 58.03 97 GLY A N 1
ATOM 792 C CA . GLY A 1 97 ? 5.501 -20.330 4.550 1.00 58.03 97 GLY A CA 1
ATOM 793 C C . GLY A 1 97 ? 6.791 -21.121 4.291 1.00 58.03 97 GLY A C 1
ATOM 794 O O . GLY A 1 97 ? 7.031 -22.116 4.975 1.00 58.03 97 GLY A O 1
ATOM 795 N N . ALA A 1 98 ? 7.655 -20.679 3.369 1.00 55.50 98 ALA A N 1
ATOM 796 C CA . ALA A 1 98 ? 9.028 -21.164 3.306 1.00 55.50 98 ALA A CA 1
ATOM 797 C C . ALA A 1 98 ? 9.765 -20.638 4.550 1.00 55.50 98 ALA A C 1
ATOM 799 O O . ALA A 1 98 ? 10.107 -19.459 4.634 1.00 55.50 98 ALA A O 1
ATOM 800 N N . GLY A 1 99 ? 9.932 -21.489 5.567 1.00 46.97 99 GLY A N 1
ATOM 801 C CA . GLY A 1 99 ? 10.641 -21.143 6.798 1.00 46.97 99 GLY A CA 1
ATOM 802 C C . GLY A 1 99 ? 12.035 -20.606 6.475 1.00 46.97 99 GLY A C 1
ATOM 803 O O . GLY A 1 99 ? 12.904 -21.364 6.057 1.00 46.97 99 GLY A O 1
ATOM 804 N N . GLY A 1 100 ? 12.216 -19.293 6.630 1.00 47.28 100 GLY A N 1
ATOM 805 C CA . GLY A 1 100 ? 13.428 -18.593 6.202 1.00 47.28 100 GLY A CA 1
ATOM 806 C C . GLY A 1 100 ? 13.196 -17.357 5.336 1.00 47.28 100 GLY A C 1
ATOM 807 O O . GLY A 1 100 ? 14.050 -17.096 4.501 1.00 47.28 100 GLY A O 1
ATOM 808 N N . GLY A 1 101 ? 12.073 -16.639 5.523 1.00 47.28 101 GLY A N 1
ATOM 809 C CA . GLY A 1 101 ? 11.874 -15.218 5.188 1.00 47.28 101 GLY A CA 1
ATOM 810 C C . GLY A 1 101 ? 12.717 -14.694 4.032 1.00 47.28 101 GLY A C 1
ATOM 811 O O . GLY A 1 101 ? 13.513 -13.780 4.224 1.00 47.28 101 GLY A O 1
ATOM 812 N N . LEU A 1 102 ? 12.608 -15.318 2.858 1.00 50.72 102 LEU A N 1
ATOM 813 C CA . LEU A 1 102 ? 13.331 -14.831 1.696 1.00 50.72 102 LEU A CA 1
ATOM 814 C C . LEU A 1 102 ? 12.688 -13.502 1.311 1.00 50.72 102 LEU A C 1
ATOM 816 O O . LEU A 1 102 ? 11.487 -13.447 1.057 1.00 50.72 102 LEU A O 1
ATOM 820 N N . ASP A 1 103 ? 13.511 -12.454 1.313 1.00 57.44 103 ASP A N 1
ATOM 821 C CA . ASP A 1 103 ? 13.222 -11.057 0.985 1.00 57.44 103 ASP A CA 1
ATOM 822 C C . ASP A 1 103 ? 12.704 -10.885 -0.460 1.00 57.44 103 ASP A C 1
ATOM 824 O O . ASP A 1 103 ? 13.313 -10.206 -1.290 1.00 57.44 103 ASP A O 1
ATOM 828 N N . VAL A 1 104 ? 11.590 -11.521 -0.821 1.00 71.56 104 VAL A N 1
ATOM 829 C CA . VAL A 1 104 ? 11.004 -11.468 -2.168 1.00 71.56 104 VAL A CA 1
ATOM 830 C C . VAL A 1 104 ? 9.811 -10.519 -2.179 1.00 71.56 104 VAL A C 1
ATOM 832 O O . VAL A 1 104 ? 8.711 -10.870 -2.599 1.00 71.56 104 VAL A O 1
ATOM 835 N N . ALA A 1 105 ? 10.023 -9.304 -1.668 1.00 77.94 105 ALA A N 1
ATOM 836 C CA . ALA A 1 105 ? 9.067 -8.218 -1.820 1.00 77.94 105 ALA A CA 1
ATOM 837 C C . ALA A 1 105 ? 8.841 -7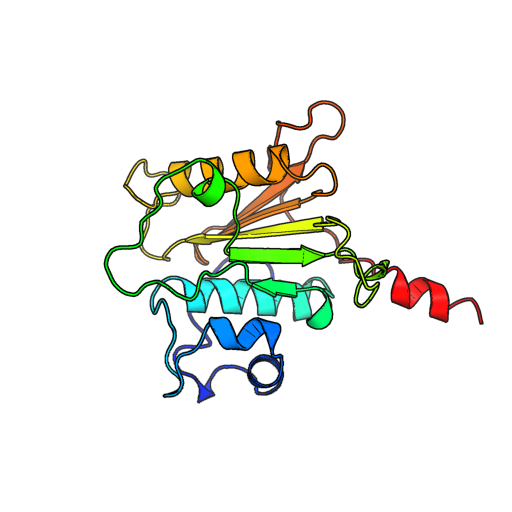.970 -3.318 1.00 77.94 105 ALA A C 1
ATOM 839 O O . ALA A 1 105 ? 9.796 -7.798 -4.069 1.00 77.94 105 ALA A O 1
ATOM 840 N N . PHE A 1 106 ? 7.590 -7.964 -3.760 1.00 85.62 106 PHE A N 1
ATOM 841 C CA . PHE A 1 106 ? 7.207 -7.807 -5.161 1.00 85.62 106 PHE A CA 1
ATOM 842 C C . PHE A 1 106 ? 6.559 -6.441 -5.414 1.00 85.62 106 PHE A C 1
ATOM 844 O O . PHE A 1 106 ? 7.004 -5.700 -6.298 1.00 85.62 106 PHE A O 1
ATOM 851 N N . ILE A 1 107 ? 5.562 -6.075 -4.600 1.00 89.75 107 ILE A N 1
ATOM 852 C CA . ILE A 1 107 ? 4.901 -4.761 -4.628 1.00 89.75 107 ILE A CA 1
ATOM 853 C C . ILE A 1 107 ? 5.061 -4.101 -3.260 1.00 89.75 107 ILE A C 1
ATOM 855 O O . ILE A 1 107 ? 4.870 -4.740 -2.229 1.00 89.75 107 ILE A O 1
ATOM 859 N N . MET A 1 108 ? 5.373 -2.811 -3.261 1.00 89.88 108 MET A N 1
ATOM 860 C CA . MET A 1 108 ? 5.394 -1.964 -2.073 1.00 89.88 108 MET A CA 1
ATOM 861 C C . MET A 1 108 ? 4.251 -0.952 -2.136 1.00 89.88 108 MET A C 1
ATOM 863 O O . MET A 1 108 ? 4.012 -0.372 -3.195 1.00 89.88 108 MET A O 1
ATOM 867 N N . VAL A 1 109 ? 3.584 -0.693 -1.013 1.00 92.12 109 VAL A N 1
ATOM 868 C CA . VAL A 1 109 ? 2.560 0.351 -0.892 1.00 92.12 109 VAL A CA 1
ATOM 869 C C . VAL A 1 109 ? 2.906 1.283 0.257 1.00 92.12 109 VAL A C 1
ATOM 871 O O . VAL A 1 109 ? 3.132 0.838 1.379 1.00 92.12 109 VAL A O 1
ATOM 874 N N . GLU A 1 110 ? 2.888 2.577 -0.035 1.00 91.19 110 GLU A N 1
ATOM 875 C CA . GLU A 1 110 ? 2.983 3.659 0.937 1.00 91.19 110 GLU A CA 1
ATOM 876 C C . GLU A 1 110 ? 1.700 4.496 0.857 1.00 91.19 110 GLU A C 1
ATOM 878 O O . GLU A 1 110 ? 1.318 4.996 -0.211 1.00 91.19 110 GLU A O 1
ATOM 883 N N . ALA A 1 111 ? 1.019 4.616 1.990 1.00 89.38 111 ALA A N 1
ATOM 884 C CA . ALA A 1 111 ? -0.209 5.360 2.165 1.00 89.38 111 ALA A CA 1
ATOM 885 C C . ALA A 1 111 ? 0.083 6.713 2.826 1.00 89.38 111 ALA A C 1
ATOM 887 O O . ALA A 1 111 ? 0.834 6.829 3.789 1.00 89.38 111 ALA A O 1
ATOM 888 N N . MET A 1 112 ? -0.544 7.753 2.296 1.00 87.00 112 MET A N 1
ATOM 889 C CA . MET A 1 112 ? -0.513 9.104 2.833 1.00 87.00 112 MET A CA 1
ATOM 890 C C . MET A 1 112 ? -1.879 9.469 3.398 1.00 87.00 112 MET A C 1
ATOM 892 O O . MET A 1 112 ? -2.916 8.989 2.932 1.00 87.00 112 MET A O 1
ATOM 896 N N . GLU A 1 113 ? -1.899 10.423 4.323 1.00 85.06 113 GLU A N 1
ATOM 897 C CA . GLU A 1 113 ? -3.147 11.045 4.753 1.00 85.06 113 GLU A CA 1
ATOM 898 C C . GLU A 1 113 ? -3.870 11.719 3.562 1.00 85.06 113 GLU A C 1
ATOM 900 O O . GLU A 1 113 ? -3.251 12.500 2.829 1.00 85.06 113 GLU A O 1
ATOM 905 N N . PRO A 1 114 ? -5.193 11.525 3.388 1.00 81.31 114 PRO A N 1
ATOM 906 C CA . PRO A 1 114 ? -5.941 12.088 2.258 1.00 81.31 114 PRO A CA 1
ATOM 907 C C . PRO A 1 114 ? -5.907 13.616 2.145 1.00 81.31 114 PRO A C 1
ATOM 909 O O . PRO A 1 114 ? -6.072 14.158 1.052 1.00 81.31 114 PRO A O 1
ATOM 912 N N . GLY A 1 115 ? -5.737 14.311 3.276 1.00 76.25 115 GLY A N 1
ATOM 913 C CA . GLY A 1 115 ? -5.714 15.774 3.353 1.00 76.25 115 GLY A CA 1
ATOM 914 C C . GLY A 1 115 ? -4.378 16.408 2.961 1.00 76.25 115 GLY A C 1
ATOM 915 O O . GLY A 1 115 ? -4.306 17.632 2.846 1.00 76.25 115 GLY A O 1
ATOM 916 N N . LYS A 1 116 ? -3.327 15.605 2.757 1.00 77.56 116 LYS A N 1
ATOM 917 C CA . LYS A 1 116 ? -2.004 16.094 2.361 1.00 77.56 116 LYS A CA 1
ATOM 918 C C . LYS A 1 116 ? -1.974 16.406 0.872 1.00 77.56 116 LYS A C 1
ATOM 920 O O . LYS A 1 116 ? -2.481 15.656 0.038 1.00 77.56 116 LYS A O 1
ATOM 925 N N . LYS A 1 117 ? -1.345 17.523 0.516 1.00 67.62 117 LYS A N 1
ATOM 926 C CA . LYS A 1 117 ? -1.121 17.913 -0.872 1.00 67.62 117 LYS A CA 1
ATOM 927 C C . LYS A 1 117 ? -0.176 16.918 -1.517 1.00 67.62 117 LYS A C 1
ATOM 929 O O . LYS A 1 117 ? 1.007 16.842 -1.185 1.00 67.62 117 LYS A O 1
ATOM 934 N N . PHE A 1 118 ? -0.693 16.224 -2.521 1.00 64.75 118 PHE A N 1
ATOM 935 C CA . PHE A 1 118 ? 0.082 15.248 -3.265 1.00 64.75 118 PHE A CA 1
ATOM 936 C C . PHE A 1 118 ? 1.268 15.881 -4.010 1.00 64.75 118 PHE A C 1
ATOM 938 O O . PHE A 1 118 ? 2.248 15.206 -4.246 1.00 64.75 118 PHE A O 1
ATOM 945 N N . GLU A 1 119 ? 1.264 17.175 -4.334 1.00 66.44 119 GLU A N 1
ATOM 946 C CA . GLU A 1 119 ? 2.432 17.867 -4.924 1.00 66.44 119 GLU A CA 1
ATOM 947 C C . GLU A 1 119 ? 3.126 18.839 -3.953 1.00 66.44 119 GLU A C 1
ATOM 949 O O . GLU A 1 119 ? 3.936 19.670 -4.357 1.00 66.44 119 GLU A O 1
ATOM 954 N N . GLY A 1 120 ? 2.815 18.751 -2.656 1.00 62.91 120 GLY A N 1
ATOM 955 C CA . GLY A 1 120 ? 3.395 19.608 -1.626 1.00 62.91 120 GLY A CA 1
ATOM 956 C C . GLY A 1 120 ? 4.735 19.099 -1.084 1.00 62.91 120 GLY A C 1
ATOM 957 O O . GLY A 1 120 ? 5.004 17.899 -1.056 1.00 62.91 120 GLY A O 1
ATOM 958 N N . MET A 1 121 ? 5.552 20.026 -0.577 1.00 70.88 121 MET A N 1
ATOM 959 C CA . MET A 1 121 ? 6.769 19.738 0.204 1.00 70.88 121 MET A CA 1
ATOM 960 C C . MET A 1 121 ? 6.513 19.769 1.719 1.00 70.88 121 MET A C 1
ATOM 962 O O . MET A 1 121 ? 7.429 19.979 2.510 1.00 70.88 121 MET A O 1
ATOM 966 N N . GLU A 1 122 ? 5.255 19.644 2.134 1.00 73.94 122 GLU A N 1
ATOM 967 C CA . GLU A 1 122 ? 4.911 19.664 3.551 1.00 73.94 122 GLU A CA 1
ATOM 968 C C . GLU A 1 122 ? 5.459 18.425 4.282 1.00 73.94 122 GLU A C 1
ATOM 970 O O . GLU A 1 122 ? 5.639 17.373 3.659 1.00 73.94 122 GLU A O 1
ATOM 975 N N . PRO A 1 123 ? 5.709 18.513 5.601 1.00 69.69 123 PRO A N 1
ATOM 976 C CA . PRO A 1 123 ? 6.054 17.345 6.404 1.00 69.69 123 PRO A CA 1
ATOM 977 C C . PRO A 1 123 ? 4.987 16.251 6.276 1.00 69.69 123 PRO A C 1
ATOM 979 O O . PRO A 1 123 ? 3.783 16.552 6.317 1.00 69.69 123 PRO A O 1
ATOM 982 N N . LYS A 1 124 ? 5.428 14.992 6.136 1.00 72.38 124 LYS A N 1
ATOM 983 C CA . LYS A 1 124 ? 4.575 13.839 5.795 1.00 72.38 124 LYS A CA 1
ATOM 984 C C . LYS A 1 124 ? 3.812 14.008 4.468 1.00 72.38 124 LYS A C 1
ATOM 986 O O . LYS A 1 124 ? 2.713 13.496 4.287 1.00 72.38 124 LYS A O 1
ATOM 991 N N . GLY A 1 125 ? 4.364 14.803 3.552 1.00 76.12 125 GLY A N 1
ATOM 992 C CA . GLY A 1 125 ? 3.874 14.990 2.187 1.00 76.12 125 GLY A CA 1
ATOM 993 C C . GLY A 1 125 ? 4.563 14.052 1.192 1.00 76.12 125 GLY A C 1
ATOM 994 O O . GLY A 1 125 ? 5.443 13.265 1.550 1.00 76.12 125 GLY A O 1
ATOM 995 N N . ARG A 1 126 ? 4.206 14.156 -0.095 1.00 82.19 126 ARG A N 1
ATOM 996 C CA . ARG A 1 126 ? 4.642 13.208 -1.140 1.00 82.19 126 ARG A CA 1
ATOM 997 C C . ARG A 1 126 ? 6.149 13.012 -1.197 1.00 82.19 126 ARG A C 1
ATOM 999 O O . ARG A 1 126 ? 6.589 11.891 -1.409 1.00 82.19 126 ARG A O 1
ATOM 1006 N N . VAL A 1 127 ? 6.938 14.077 -1.059 1.00 82.00 127 VAL A N 1
ATOM 1007 C CA . VAL A 1 127 ? 8.404 13.983 -1.174 1.00 82.00 127 VAL A CA 1
ATOM 1008 C C . VAL A 1 127 ? 8.978 13.049 -0.110 1.00 82.00 127 VAL A C 1
ATOM 1010 O O . VAL A 1 127 ? 9.854 12.244 -0.412 1.00 82.00 127 VAL A O 1
ATOM 1013 N N . GLU A 1 128 ? 8.464 13.110 1.119 1.00 81.56 128 GLU A N 1
ATOM 1014 C CA . GLU A 1 128 ? 8.917 12.246 2.207 1.00 81.56 128 GLU A CA 1
ATOM 1015 C C . GLU A 1 128 ? 8.552 10.782 1.939 1.00 81.56 128 GLU A C 1
ATOM 1017 O O . GLU A 1 128 ? 9.425 9.916 1.983 1.00 81.56 128 GLU A O 1
ATOM 1022 N N . HIS A 1 129 ? 7.298 10.515 1.574 1.00 84.00 129 HIS A N 1
ATOM 1023 C CA . HIS A 1 129 ? 6.828 9.164 1.262 1.00 84.00 129 HIS A CA 1
ATOM 1024 C C . HIS A 1 129 ? 7.501 8.580 0.007 1.00 84.00 129 HIS A C 1
ATOM 1026 O O . HIS A 1 129 ? 7.896 7.417 -0.009 1.00 84.00 129 HIS A O 1
ATOM 1032 N N . LEU A 1 130 ? 7.750 9.393 -1.025 1.00 85.12 130 LEU A N 1
ATOM 1033 C CA . LEU A 1 130 ? 8.506 8.974 -2.207 1.00 85.12 130 LEU A CA 1
ATOM 1034 C C . LEU A 1 130 ? 9.968 8.659 -1.862 1.00 85.12 130 LEU A C 1
ATOM 1036 O O . LEU A 1 130 ? 10.532 7.701 -2.388 1.00 85.12 130 LEU A O 1
ATOM 1040 N N . ASN A 1 131 ? 10.589 9.423 -0.961 1.00 81.38 131 ASN A N 1
ATOM 1041 C CA . ASN A 1 131 ? 11.933 9.113 -0.477 1.00 81.38 131 ASN A CA 1
ATOM 1042 C C . ASN A 1 131 ? 11.970 7.783 0.290 1.00 81.38 131 ASN A C 1
ATOM 1044 O O . ASN A 1 131 ? 12.946 7.046 0.146 1.00 81.38 131 ASN A O 1
ATOM 1048 N N . ARG A 1 132 ? 10.910 7.446 1.041 1.00 80.31 132 ARG A N 1
ATOM 1049 C CA . ARG A 1 132 ? 10.772 6.133 1.691 1.00 80.31 132 ARG A CA 1
ATOM 1050 C C . ARG A 1 132 ? 10.647 5.002 0.670 1.00 80.31 132 ARG A C 1
ATOM 1052 O O . ARG A 1 132 ? 11.422 4.050 0.728 1.00 80.31 132 ARG A O 1
ATOM 1059 N N . LEU A 1 133 ? 9.775 5.156 -0.333 1.00 83.38 133 LEU A N 1
ATOM 1060 C CA . LEU A 1 133 ? 9.655 4.208 -1.453 1.00 83.38 133 LEU A CA 1
ATOM 1061 C C . LEU A 1 133 ? 11.003 3.978 -2.153 1.00 83.38 133 LEU A C 1
ATOM 1063 O O . LEU A 1 133 ? 11.418 2.839 -2.367 1.00 83.38 133 LEU A O 1
ATOM 1067 N N . ASN A 1 134 ? 11.724 5.057 -2.468 1.00 82.44 134 ASN A N 1
ATOM 1068 C CA . ASN A 1 134 ? 13.029 4.981 -3.124 1.00 82.44 134 ASN A CA 1
ATOM 1069 C C . ASN A 1 134 ? 14.073 4.255 -2.268 1.00 82.44 134 ASN A C 1
ATOM 1071 O O . ASN A 1 134 ? 14.847 3.447 -2.790 1.00 82.44 134 ASN A O 1
ATOM 1075 N N . ALA A 1 135 ? 14.115 4.532 -0.964 1.00 79.25 135 ALA A N 1
ATOM 1076 C CA . ALA A 1 135 ? 15.042 3.881 -0.047 1.00 79.25 135 ALA A CA 1
ATOM 1077 C C . ALA A 1 135 ? 14.725 2.385 0.118 1.00 79.25 135 ALA A C 1
ATOM 1079 O O . ALA A 1 135 ? 15.649 1.571 0.075 1.00 79.25 135 ALA A O 1
ATOM 1080 N N . TYR A 1 136 ? 13.447 2.014 0.224 1.00 78.44 136 TYR A N 1
ATOM 1081 C CA . TYR A 1 136 ? 13.012 0.618 0.323 1.00 78.44 136 TYR A CA 1
ATOM 1082 C C . TYR A 1 136 ? 13.329 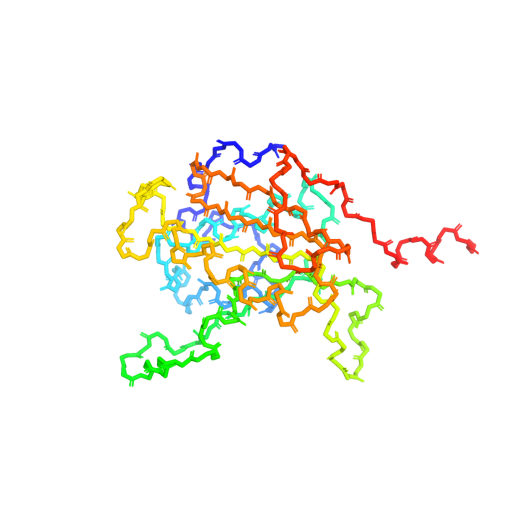-0.180 -0.944 1.00 78.44 136 TYR A C 1
ATOM 1084 O O . TYR A 1 136 ? 14.000 -1.208 -0.882 1.00 78.44 136 TYR A O 1
ATOM 1092 N N . ILE A 1 137 ? 12.932 0.320 -2.119 1.00 79.88 137 ILE A N 1
ATOM 1093 C CA . ILE A 1 137 ? 13.187 -0.369 -3.395 1.00 79.88 137 ILE A CA 1
ATOM 1094 C C . ILE A 1 137 ? 14.688 -0.487 -3.674 1.00 79.88 137 ILE A C 1
ATOM 1096 O O . ILE A 1 137 ? 15.152 -1.498 -4.210 1.00 79.88 137 ILE A O 1
ATOM 1100 N N . SER A 1 138 ? 15.477 0.506 -3.254 1.00 77.75 138 SER A N 1
ATOM 1101 C CA . SER A 1 138 ? 16.938 0.419 -3.316 1.00 77.75 138 SER A CA 1
ATOM 1102 C C . SER A 1 138 ? 17.503 -0.687 -2.420 1.00 77.75 138 SER A C 1
ATOM 1104 O O . SER A 1 138 ? 18.520 -1.278 -2.777 1.00 77.75 138 SER A O 1
ATOM 1106 N N . ALA A 1 139 ? 16.869 -0.968 -1.279 1.00 76.50 139 ALA A N 1
ATOM 1107 C CA . ALA A 1 139 ? 17.296 -1.999 -0.337 1.00 76.50 139 ALA A CA 1
ATOM 1108 C C . ALA A 1 139 ? 16.836 -3.415 -0.728 1.00 76.50 139 ALA A C 1
ATOM 1110 O O . ALA A 1 139 ? 17.466 -4.380 -0.305 1.00 76.50 139 ALA A O 1
ATOM 1111 N N . LEU A 1 140 ? 15.783 -3.546 -1.544 1.00 77.00 140 LEU A N 1
ATOM 1112 C CA . LEU A 1 140 ? 15.170 -4.832 -1.887 1.00 77.00 140 LEU A CA 1
ATOM 1113 C C . LEU A 1 140 ? 15.205 -5.091 -3.394 1.00 77.00 140 LEU A C 1
ATOM 1115 O O . LEU A 1 140 ? 14.316 -4.637 -4.114 1.00 77.00 140 LEU A O 1
ATOM 1119 N N . PRO A 1 141 ? 16.217 -5.820 -3.905 1.00 76.94 141 PRO A N 1
ATOM 1120 C CA . PRO A 1 141 ? 16.387 -6.120 -5.332 1.00 76.94 141 PRO A CA 1
ATOM 1121 C C . PRO A 1 141 ? 15.203 -6.848 -5.988 1.00 76.94 141 PRO A C 1
ATOM 1123 O O . PRO A 1 141 ? 15.033 -6.797 -7.207 1.00 76.94 141 PRO A O 1
ATOM 1126 N N . SER A 1 142 ? 14.387 -7.535 -5.193 1.00 79.50 142 SER A N 1
ATOM 1127 C CA . SER A 1 142 ? 13.195 -8.274 -5.614 1.00 79.50 142 SER A CA 1
ATOM 1128 C C . SER A 1 142 ? 12.008 -7.373 -5.957 1.00 79.50 142 SER A C 1
ATOM 1130 O O . SER A 1 142 ? 11.220 -7.745 -6.825 1.00 79.50 142 SER A O 1
ATOM 1132 N N . ALA A 1 143 ? 11.924 -6.167 -5.381 1.00 83.94 143 ALA A N 1
ATOM 1133 C CA . ALA A 1 143 ? 10.803 -5.261 -5.614 1.00 83.94 143 ALA A CA 1
ATOM 1134 C C . ALA A 1 143 ? 10.683 -4.906 -7.102 1.00 83.94 143 ALA A C 1
ATOM 1136 O O . ALA A 1 143 ? 11.684 -4.608 -7.768 1.00 83.94 143 ALA A O 1
ATOM 1137 N N . ARG A 1 144 ? 9.457 -4.961 -7.632 1.00 87.94 144 ARG A N 1
ATOM 1138 C CA . ARG A 1 144 ? 9.130 -4.666 -9.038 1.00 87.94 144 ARG A CA 1
ATOM 1139 C C . ARG A 1 144 ? 8.215 -3.465 -9.177 1.00 87.94 144 ARG A C 1
ATOM 1141 O O . ARG A 1 144 ? 8.379 -2.701 -10.128 1.00 87.94 144 ARG A O 1
ATOM 1148 N N . TYR A 1 145 ? 7.311 -3.273 -8.222 1.00 91.25 145 TYR A N 1
ATOM 1149 C CA . TYR A 1 145 ? 6.340 -2.190 -8.255 1.00 91.25 145 TYR A CA 1
ATOM 1150 C C . TYR A 1 145 ? 6.293 -1.426 -6.934 1.00 91.25 145 TYR A C 1
ATOM 1152 O O . TYR A 1 145 ? 6.502 -1.992 -5.862 1.00 91.25 145 TYR A O 1
ATOM 1160 N N . ALA A 1 146 ? 5.991 -0.136 -7.025 1.00 92.06 146 ALA A N 1
ATOM 1161 C CA . ALA A 1 146 ? 5.724 0.737 -5.889 1.00 92.06 146 ALA A CA 1
ATOM 1162 C C . ALA A 1 146 ? 4.394 1.453 -6.104 1.00 92.06 146 ALA A C 1
ATOM 1164 O O . ALA A 1 146 ? 4.090 1.874 -7.218 1.00 92.06 146 ALA A O 1
ATOM 1165 N N . ILE A 1 147 ? 3.630 1.645 -5.040 1.00 92.88 147 ILE A N 1
ATOM 1166 C CA . ILE A 1 147 ? 2.382 2.396 -5.047 1.00 92.88 147 ILE A CA 1
ATOM 1167 C C . ILE A 1 147 ? 2.505 3.476 -3.980 1.00 92.88 147 ILE A C 1
ATOM 1169 O O . ILE A 1 147 ? 2.744 3.174 -2.816 1.00 92.88 147 ILE A O 1
ATOM 1173 N N . LEU A 1 148 ? 2.336 4.733 -4.384 1.00 92.00 148 LEU A N 1
ATOM 1174 C CA . LEU A 1 148 ? 2.172 5.860 -3.474 1.00 92.00 148 LEU A CA 1
ATOM 1175 C C . LEU A 1 148 ? 0.744 6.364 -3.581 1.00 92.00 148 LEU A C 1
ATOM 1177 O O . LEU A 1 148 ? 0.348 6.813 -4.658 1.00 92.00 148 LEU A O 1
ATOM 1181 N N . THR A 1 149 ? -0.017 6.337 -2.493 1.00 90.38 149 THR A N 1
ATOM 1182 C CA . THR A 1 149 ? -1.419 6.756 -2.541 1.00 90.38 149 THR A CA 1
ATOM 1183 C C . THR A 1 149 ? -1.836 7.578 -1.331 1.00 90.38 149 THR A C 1
ATOM 1185 O O . THR A 1 149 ? -1.588 7.194 -0.200 1.00 90.38 149 THR A O 1
ATOM 1188 N N . SER A 1 150 ? -2.520 8.701 -1.554 1.00 87.38 150 SER A N 1
ATOM 1189 C CA . SER A 1 150 ? -3.313 9.394 -0.522 1.00 87.38 150 SER A CA 1
ATOM 1190 C C . SER A 1 150 ? -4.778 8.948 -0.537 1.00 87.38 150 SER A C 1
ATOM 1192 O O . SER A 1 150 ? -5.654 9.589 0.045 1.00 87.38 150 SER A O 1
ATOM 1194 N N . GLY A 1 151 ? -5.085 7.922 -1.332 1.00 82.69 151 GLY A N 1
ATOM 1195 C CA . GLY A 1 151 ? -6.430 7.529 -1.704 1.00 82.69 151 GLY A CA 1
ATOM 1196 C C . GLY A 1 151 ? -7.068 8.457 -2.744 1.00 82.69 151 GLY A C 1
ATOM 1197 O O . GLY A 1 151 ? -7.701 7.995 -3.684 1.00 82.69 151 GLY A O 1
ATOM 1198 N N . THR A 1 152 ? -6.912 9.771 -2.612 1.00 83.19 152 THR A N 1
ATOM 1199 C CA . THR A 1 152 ? -7.423 10.757 -3.584 1.00 83.19 152 THR A CA 1
ATOM 1200 C C . THR A 1 152 ? -6.500 10.952 -4.782 1.00 83.19 152 THR A C 1
ATOM 1202 O O . THR A 1 152 ? -6.956 11.345 -5.849 1.00 83.19 152 THR A O 1
ATOM 1205 N N . ASN A 1 153 ? -5.210 10.677 -4.607 1.00 85.94 153 ASN A N 1
ATOM 1206 C CA . ASN A 1 153 ? -4.210 10.664 -5.660 1.00 85.94 153 ASN A CA 1
ATOM 1207 C C . ASN A 1 153 ? -3.362 9.414 -5.493 1.00 85.94 153 ASN A C 1
ATOM 1209 O O . ASN A 1 153 ? -2.939 9.093 -4.381 1.00 85.94 153 ASN A O 1
ATOM 1213 N N . THR A 1 154 ? -3.083 8.742 -6.602 1.00 89.00 154 THR A N 1
ATOM 1214 C CA . THR A 1 154 ? -2.234 7.558 -6.606 1.00 89.00 154 THR A CA 1
ATOM 1215 C C . THR A 1 154 ? -1.242 7.643 -7.745 1.00 89.00 154 THR A C 1
ATOM 1217 O O . THR A 1 154 ? -1.610 7.977 -8.869 1.00 89.00 154 THR A O 1
ATOM 1220 N N . LYS A 1 155 ? 0.014 7.312 -7.454 1.00 91.12 155 LYS A N 1
ATOM 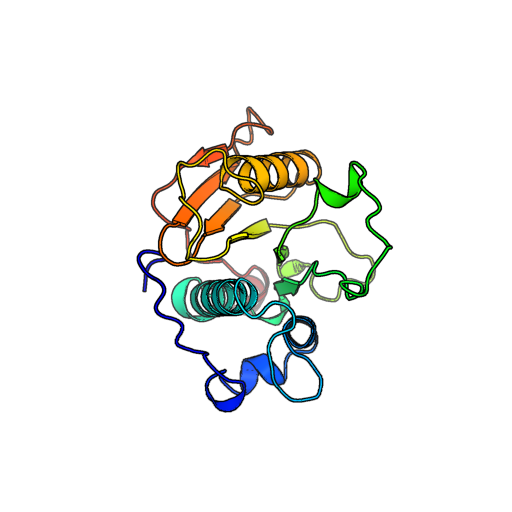1221 C CA . LYS A 1 155 ? 1.036 7.052 -8.462 1.00 91.12 155 LYS A CA 1
ATOM 1222 C C . LYS A 1 155 ? 1.546 5.637 -8.296 1.00 91.12 155 LYS A C 1
ATOM 1224 O O . LYS A 1 155 ? 1.897 5.220 -7.192 1.00 91.12 155 LYS A O 1
ATOM 1229 N N . ILE A 1 156 ? 1.576 4.920 -9.407 1.00 92.38 156 ILE A N 1
ATOM 1230 C CA . ILE A 1 156 ? 2.106 3.567 -9.486 1.00 92.38 156 ILE A CA 1
ATOM 1231 C C . ILE A 1 156 ? 3.425 3.663 -10.233 1.00 92.38 156 ILE A C 1
ATOM 1233 O O . ILE A 1 156 ? 3.550 4.386 -11.220 1.00 92.38 156 ILE A O 1
ATOM 1237 N N . TYR A 1 157 ? 4.419 2.947 -9.742 1.00 92.06 157 TYR A N 1
ATOM 1238 C CA . TYR A 1 157 ? 5.759 2.948 -10.281 1.00 92.06 157 TYR A CA 1
ATOM 1239 C C . TYR A 1 157 ? 6.183 1.530 -10.613 1.00 92.06 157 TYR A C 1
ATOM 1241 O O . TYR A 1 157 ? 5.938 0.601 -9.844 1.00 92.06 157 TYR A O 1
ATOM 1249 N N . ARG A 1 158 ? 6.879 1.377 -11.734 1.00 91.44 158 ARG A N 1
ATOM 1250 C CA . ARG A 1 158 ? 7.654 0.188 -12.065 1.00 91.44 158 ARG A CA 1
ATOM 1251 C C . ARG A 1 158 ? 9.124 0.476 -11.799 1.00 91.44 158 ARG A C 1
ATOM 1253 O O . ARG A 1 158 ? 9.639 1.520 -12.203 1.00 91.44 158 ARG A O 1
ATOM 1260 N N . ARG A 1 159 ? 9.801 -0.464 -11.151 1.00 87.06 159 ARG A N 1
ATOM 1261 C CA . ARG A 1 159 ? 11.253 -0.438 -11.022 1.00 87.06 159 ARG A CA 1
ATOM 1262 C C . ARG A 1 159 ? 11.899 -0.708 -12.375 1.00 87.06 159 ARG A C 1
ATOM 1264 O O . ARG A 1 159 ? 11.588 -1.705 -13.025 1.00 87.06 159 ARG A O 1
ATOM 1271 N N . ASP A 1 160 ? 12.847 0.136 -12.744 1.00 82.19 160 ASP A N 1
ATOM 1272 C CA . ASP A 1 160 ? 13.771 -0.153 -13.831 1.00 82.19 160 ASP A CA 1
ATOM 1273 C C . ASP A 1 160 ? 14.845 -1.154 -13.358 1.00 82.19 160 ASP A C 1
ATOM 1275 O O . ASP A 1 160 ? 15.511 -0.939 -12.342 1.00 82.19 160 ASP A O 1
ATOM 1279 N N . LEU A 1 161 ? 14.985 -2.281 -14.059 1.00 77.88 161 LEU A N 1
ATOM 1280 C CA . LEU A 1 161 ? 15.966 -3.317 -13.720 1.00 77.88 161 LEU A CA 1
ATOM 1281 C C . LEU A 1 161 ? 17.374 -2.988 -14.235 1.00 77.88 161 LEU A C 1
ATOM 1283 O O . LEU A 1 161 ? 18.347 -3.463 -13.652 1.00 77.88 161 LEU A O 1
ATOM 1287 N N . GLU A 1 162 ? 17.488 -2.165 -15.278 1.00 75.88 162 GLU A N 1
ATOM 1288 C CA . GLU A 1 162 ? 18.768 -1.658 -15.785 1.00 75.88 162 GLU A CA 1
ATOM 1289 C C . GLU A 1 162 ? 19.288 -0.525 -14.896 1.00 75.88 162 GLU A C 1
ATOM 1291 O O . GLU A 1 162 ? 20.489 -0.433 -14.628 1.00 75.88 162 GLU A O 1
ATOM 1296 N N . TYR A 1 163 ? 18.372 0.285 -14.353 1.00 72.69 163 TYR A N 1
ATOM 1297 C CA . TYR A 1 163 ? 18.671 1.362 -13.412 1.00 72.69 163 TYR A CA 1
ATOM 1298 C C . TYR A 1 163 ? 17.910 1.163 -12.093 1.00 72.69 163 TYR A C 1
ATOM 1300 O O . TYR A 1 163 ? 16.898 1.821 -11.860 1.00 72.69 163 TYR A O 1
ATOM 1308 N N . PRO A 1 164 ? 18.419 0.340 -11.150 1.00 61.88 164 PRO A N 1
ATOM 1309 C CA . PRO A 1 164 ? 17.665 -0.159 -9.990 1.00 61.88 164 PRO A CA 1
ATOM 1310 C C . PRO A 1 164 ? 17.145 0.890 -8.999 1.00 61.88 164 PRO A C 1
ATOM 1312 O O . PRO A 1 164 ? 16.446 0.516 -8.056 1.00 61.88 164 PRO A O 1
ATOM 1315 N N . ARG A 1 165 ? 17.531 2.161 -9.165 1.00 66.19 165 ARG A N 1
ATOM 1316 C CA . ARG A 1 165 ? 17.081 3.316 -8.372 1.00 66.19 165 ARG A CA 1
ATOM 1317 C C . ARG A 1 165 ? 16.054 4.190 -9.100 1.00 66.19 165 ARG A C 1
ATOM 1319 O O . ARG A 1 165 ? 15.547 5.132 -8.502 1.00 66.19 165 ARG A O 1
ATOM 1326 N N . ALA A 1 166 ? 15.781 3.925 -10.375 1.00 74.75 166 ALA A N 1
ATOM 1327 C CA . ALA A 1 166 ? 14.803 4.660 -11.154 1.00 74.75 166 ALA A CA 1
ATOM 1328 C C . ALA A 1 166 ? 13.424 4.007 -10.995 1.00 74.75 166 ALA A C 1
ATOM 1330 O O . ALA A 1 166 ? 13.210 2.840 -11.334 1.00 74.75 166 ALA A O 1
ATOM 1331 N N . LEU A 1 167 ? 12.488 4.786 -10.457 1.00 84.38 167 LEU A N 1
ATOM 1332 C CA . LEU A 1 167 ? 11.069 4.470 -10.453 1.00 84.38 167 LEU A CA 1
ATOM 1333 C C . LEU A 1 167 ? 10.413 5.168 -11.636 1.00 84.38 167 LEU A C 1
ATOM 1335 O O . LEU A 1 167 ? 10.329 6.395 -11.678 1.00 84.38 167 LEU A O 1
ATOM 1339 N N . GLN A 1 168 ? 9.948 4.378 -12.598 1.00 89.81 168 GLN A N 1
ATOM 1340 C CA . GLN A 1 168 ? 9.191 4.877 -13.734 1.00 89.81 168 GLN A CA 1
ATOM 1341 C C . GLN A 1 168 ? 7.709 4.880 -13.376 1.00 89.81 168 GLN A C 1
ATOM 1343 O O . GLN A 1 168 ? 7.152 3.832 -13.062 1.00 89.81 168 GLN A O 1
ATOM 1348 N N . GLU A 1 169 ? 7.062 6.042 -13.437 1.00 91.12 169 GLU A N 1
ATOM 1349 C CA . GLU A 1 169 ? 5.610 6.132 -13.269 1.00 91.12 169 GLU A CA 1
ATOM 1350 C C . GLU A 1 169 ? 4.901 5.362 -14.393 1.00 91.12 169 GLU A C 1
ATOM 1352 O O . GLU A 1 169 ? 5.229 5.516 -15.572 1.00 91.12 169 GLU A O 1
ATOM 1357 N N . ILE A 1 170 ? 3.946 4.519 -14.015 1.00 91.88 170 ILE A N 1
ATOM 1358 C CA . ILE A 1 170 ? 3.086 3.755 -14.917 1.00 91.88 170 ILE A CA 1
ATOM 1359 C C . ILE A 1 170 ? 1.623 4.095 -14.625 1.00 91.88 170 ILE A C 1
ATOM 1361 O O . ILE A 1 170 ? 1.285 4.541 -13.530 1.00 91.88 170 ILE A O 1
ATOM 1365 N N . GLY A 1 171 ? 0.750 3.885 -15.610 1.00 87.62 171 GLY A N 1
ATOM 1366 C CA . GLY A 1 171 ? -0.674 4.193 -15.463 1.00 87.62 171 GLY A CA 1
ATOM 1367 C C . GLY A 1 171 ? -1.420 3.224 -14.546 1.00 87.62 171 GLY A C 1
ATOM 1368 O O . GLY A 1 171 ? -2.279 3.654 -13.783 1.00 87.62 171 GLY A O 1
ATOM 1369 N N . ASP A 1 172 ? -1.095 1.930 -14.616 1.00 90.06 172 ASP A N 1
ATOM 1370 C CA . ASP A 1 172 ? -1.767 0.892 -13.835 1.00 90.06 172 ASP A CA 1
ATOM 1371 C C . ASP A 1 172 ? -0.839 -0.296 -13.540 1.00 90.06 172 ASP A C 1
ATOM 1373 O O . ASP A 1 172 ? 0.170 -0.493 -14.224 1.00 90.06 172 ASP A O 1
ATOM 1377 N N . LEU A 1 173 ? -1.186 -1.084 -12.523 1.00 90.75 173 LEU A N 1
ATOM 1378 C CA . LEU A 1 173 ? -0.503 -2.324 -12.166 1.00 90.75 173 LEU A CA 1
ATOM 1379 C C . LEU A 1 173 ? -1.028 -3.484 -13.042 1.00 90.75 173 LEU A C 1
ATOM 1381 O O . LEU A 1 173 ? -2.236 -3.584 -13.262 1.00 90.75 173 LEU A O 1
ATOM 1385 N N . PRO A 1 174 ? -0.172 -4.399 -13.534 1.00 88.12 174 PRO A N 1
ATOM 1386 C CA . PRO A 1 174 ? -0.667 -5.657 -14.088 1.00 88.12 174 PRO A CA 1
ATOM 1387 C C . PRO A 1 174 ? -1.384 -6.489 -13.013 1.00 88.12 174 PRO A C 1
ATOM 1389 O O . PRO A 1 174 ? -1.172 -6.305 -11.813 1.00 88.12 174 PRO A O 1
ATOM 1392 N N . LYS A 1 175 ? -2.231 -7.435 -13.435 1.00 87.56 175 LYS A N 1
ATOM 1393 C CA . LYS A 1 175 ? -2.789 -8.428 -12.507 1.00 87.56 175 LYS A CA 1
ATOM 1394 C C . LYS A 1 175 ? -1.646 -9.199 -11.846 1.00 87.56 175 LYS A C 1
ATOM 1396 O O . LYS A 1 175 ? -0.651 -9.512 -12.495 1.00 87.56 175 LYS A O 1
ATOM 1401 N N . TYR A 1 176 ? -1.798 -9.495 -10.562 1.00 84.50 176 TYR A N 1
ATOM 1402 C CA . TYR A 1 176 ? -0.873 -10.355 -9.847 1.00 84.50 176 TYR A CA 1
ATOM 1403 C C . TYR A 1 176 ? -1.010 -11.784 -10.372 1.00 84.50 176 TYR A C 1
ATOM 1405 O O . TYR A 1 176 ? -2.075 -12.397 -10.268 1.00 84.50 176 TYR A O 1
ATOM 1413 N N . GLU A 1 177 ? 0.070 -12.298 -10.947 1.00 79.44 177 GLU A N 1
ATOM 1414 C CA . GLU A 1 177 ? 0.164 -13.678 -11.406 1.00 79.44 177 GLU A CA 1
ATOM 1415 C C . GLU A 1 177 ? 0.708 -14.530 -10.260 1.00 79.44 177 GLU A C 1
ATOM 1417 O O . GLU A 1 177 ? 1.886 -14.479 -9.910 1.00 79.44 177 GLU A O 1
ATOM 1422 N N . SER A 1 178 ? -0.201 -15.272 -9.629 1.00 70.81 178 SER A N 1
ATOM 1423 C CA . SER A 1 178 ? 0.126 -16.203 -8.555 1.00 70.81 178 SER A CA 1
ATOM 1424 C C . SER A 1 178 ? 0.879 -17.397 -9.125 1.00 70.81 178 SER A C 1
ATOM 1426 O O . SER A 1 178 ? 0.291 -18.250 -9.796 1.00 70.81 178 SER A O 1
ATOM 1428 N N . ALA A 1 179 ? 2.154 -17.533 -8.783 1.00 70.00 179 ALA A N 1
ATOM 1429 C CA . ALA A 1 179 ? 2.927 -18.683 -9.233 1.00 70.00 179 ALA A CA 1
ATOM 1430 C C . ALA A 1 179 ? 2.568 -19.971 -8.465 1.00 70.00 179 ALA A C 1
ATOM 1432 O O . ALA A 1 179 ? 2.899 -21.068 -8.905 1.00 70.00 179 ALA A O 1
ATOM 1433 N N . ARG A 1 180 ? 1.812 -19.883 -7.359 1.00 67.69 180 ARG A N 1
ATOM 1434 C CA . ARG A 1 180 ? 1.145 -21.055 -6.752 1.00 67.69 180 ARG A CA 1
ATOM 1435 C C . ARG A 1 180 ? -0.001 -21.602 -7.596 1.00 67.69 180 ARG A C 1
ATOM 1437 O O . ARG A 1 180 ? -0.258 -22.804 -7.569 1.00 67.69 180 ARG A O 1
ATOM 1444 N N . SER A 1 181 ? -0.708 -20.723 -8.298 1.00 60.00 181 SER A N 1
ATOM 1445 C CA . SER A 1 181 ? -1.873 -21.095 -9.103 1.00 60.00 181 SER A CA 1
ATOM 1446 C C . SER A 1 181 ? -1.454 -21.793 -10.398 1.00 60.00 181 SER A C 1
ATOM 1448 O O . SER A 1 181 ? -2.118 -22.732 -10.824 1.00 60.00 181 SER A O 1
ATOM 1450 N N . GLU A 1 182 ? -0.305 -21.412 -10.963 1.00 56.62 182 GLU A N 1
ATOM 1451 C CA . GLU A 1 182 ? 0.279 -22.065 -12.143 1.00 56.62 182 GLU A CA 1
ATOM 1452 C C . GLU A 1 182 ? 0.699 -23.517 -11.865 1.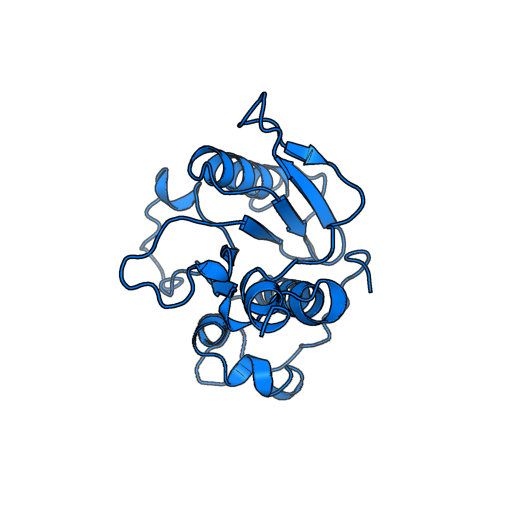00 56.62 182 GLU A C 1
ATOM 1454 O O . GLU A 1 182 ? 0.412 -24.403 -12.663 1.00 56.62 182 GLU A O 1
ATOM 1459 N N . VAL A 1 183 ? 1.265 -23.808 -10.686 1.00 55.31 183 VAL A N 1
ATOM 1460 C CA . VAL A 1 183 ? 1.670 -25.179 -10.303 1.00 55.31 183 VAL A CA 1
ATOM 1461 C C . VAL A 1 183 ? 0.473 -26.139 -10.179 1.00 55.31 183 VAL A C 1
ATOM 1463 O O . VAL A 1 183 ? 0.635 -27.350 -10.328 1.00 55.31 183 VAL A O 1
ATOM 1466 N N . ASN A 1 184 ? -0.736 -25.623 -9.931 1.00 48.06 184 ASN A N 1
ATOM 1467 C CA . ASN A 1 184 ? -1.957 -26.433 -9.841 1.00 48.06 184 ASN A CA 1
ATOM 1468 C C . ASN A 1 184 ? -2.652 -26.666 -11.191 1.00 48.06 184 ASN A C 1
ATOM 1470 O O . ASN A 1 184 ? -3.559 -27.493 -11.246 1.00 48.06 184 ASN A O 1
ATOM 1474 N N . HIS A 1 185 ? -2.253 -25.974 -12.263 1.00 42.59 185 HIS A N 1
ATOM 1475 C CA . HIS A 1 185 ? -2.822 -26.183 -13.598 1.00 42.59 185 HIS A CA 1
ATOM 1476 C C . HIS A 1 185 ? -2.103 -27.263 -14.426 1.00 42.59 185 HIS A C 1
ATOM 1478 O O . HIS A 1 185 ? -2.651 -27.693 -15.437 1.00 42.59 185 HIS A O 1
ATOM 1484 N N . ASP A 1 186 ? -0.961 -27.769 -13.950 1.00 42.09 186 ASP A N 1
ATOM 1485 C CA . ASP A 1 186 ? -0.165 -28.826 -14.598 1.00 42.09 186 ASP A CA 1
ATOM 1486 C C . ASP A 1 186 ? -0.333 -30.224 -13.951 1.00 42.09 186 ASP A C 1
ATOM 1488 O O . ASP A 1 186 ? 0.556 -31.077 -14.046 1.00 42.09 186 ASP A O 1
ATOM 1492 N N . ARG A 1 187 ? -1.459 -30.490 -13.270 1.00 39.12 187 ARG A N 1
ATOM 1493 C CA . ARG A 1 187 ? -1.790 -31.816 -12.708 1.00 39.12 187 ARG A CA 1
ATOM 1494 C C . ARG A 1 187 ? -3.147 -32.338 -13.150 1.00 39.12 187 ARG A C 1
ATOM 1496 O O . ARG A 1 187 ? -4.127 -31.568 -13.083 1.00 39.12 187 ARG A O 1
#

Radius of gyration: 16.28 Å; chains: 1; bounding box: 37×52×3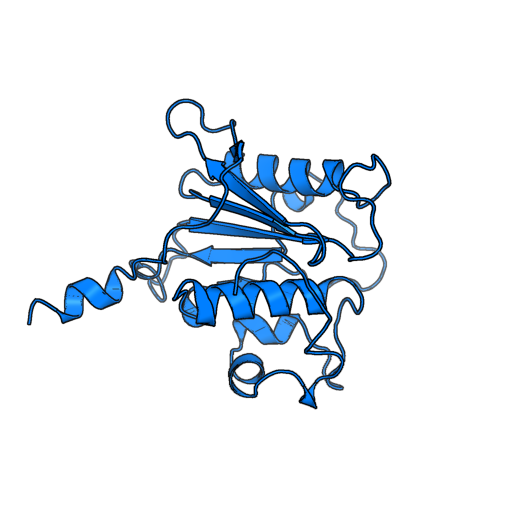8 Å

Sequence (187 aa):
MSFASFTNPYKSAPDVPENYWKYPSLSKLFKAEGTYVRPTEDPVTLWAIALLHKEYSVPLDALELELYADFSEQTHQGGRRYQGRADVIVYDDRYIGAGGGLDVAFIMVEAMEPGKKFEGMEPKGRVEHLNRLNAYISALPSARYAILTSGTNTKIYRRDLEYPRALQEIGDLPKYESARSEVNHDR

pLDDT: mean 75.19, std 15.47, range [36.22, 92.88]